Protein AF-A0A3C0RW84-F1 (afdb_monomer_lite)

Structure (mmCIF, N/CA/C/O backbone):
data_AF-A0A3C0RW84-F1
#
_entry.id   AF-A0A3C0RW84-F1
#
loop_
_atom_site.group_PDB
_atom_site.id
_atom_site.type_symbol
_atom_site.label_atom_id
_atom_site.label_alt_id
_atom_site.label_comp_id
_atom_site.label_asym_id
_atom_site.label_entity_id
_atom_site.label_seq_id
_atom_site.pdbx_PDB_ins_code
_atom_site.Cartn_x
_atom_site.Cartn_y
_atom_site.Cartn_z
_atom_site.occupancy
_atom_site.B_iso_or_equiv
_atom_site.auth_seq_id
_atom_site.auth_comp_id
_atom_site.auth_asym_id
_atom_site.auth_atom_id
_atom_site.pdbx_PDB_model_num
ATOM 1 N N . MET A 1 1 ? 15.902 -17.020 80.337 1.00 48.91 1 MET A N 1
ATOM 2 C CA . MET A 1 1 ? 16.196 -16.120 79.196 1.00 48.91 1 MET A CA 1
ATOM 3 C C . MET A 1 1 ? 15.893 -16.814 77.859 1.00 48.91 1 MET A C 1
ATOM 5 O O . MET A 1 1 ? 16.828 -17.107 77.135 1.00 48.91 1 MET A O 1
ATOM 9 N N . LYS A 1 2 ? 14.637 -17.177 77.529 1.00 49.44 2 LYS A N 1
ATOM 10 C CA . LYS A 1 2 ? 14.359 -17.941 76.279 1.00 49.44 2 LYS A CA 1
ATOM 11 C C . LYS A 1 2 ? 12.989 -17.710 75.600 1.00 49.44 2 LYS A C 1
ATOM 13 O O . LYS A 1 2 ? 12.640 -18.471 74.712 1.00 49.44 2 LYS A O 1
ATOM 18 N N . LEU A 1 3 ? 12.217 -16.676 75.960 1.00 53.44 3 LEU A N 1
ATOM 19 C CA . LEU A 1 3 ? 10.895 -16.415 75.338 1.00 53.44 3 LEU A CA 1
ATOM 20 C C . LEU A 1 3 ? 10.748 -15.015 74.718 1.00 53.44 3 LEU A C 1
ATOM 22 O O . LEU A 1 3 ? 9.913 -14.819 73.841 1.00 53.44 3 LEU A O 1
ATOM 26 N N . THR A 1 4 ? 11.578 -14.046 75.109 1.00 55.03 4 THR A N 1
ATOM 27 C CA . THR A 1 4 ? 11.587 -12.694 74.522 1.00 55.03 4 THR A CA 1
ATOM 28 C C . THR A 1 4 ? 12.176 -12.683 73.110 1.00 55.03 4 THR A C 1
ATOM 30 O O . THR A 1 4 ? 11.615 -12.046 72.227 1.00 55.03 4 THR A O 1
ATOM 33 N N . ASN A 1 5 ? 13.221 -13.476 72.854 1.00 54.72 5 ASN A N 1
ATOM 34 C CA . ASN A 1 5 ? 13.880 -13.549 71.541 1.00 54.72 5 ASN A CA 1
ATOM 35 C C . ASN A 1 5 ? 13.010 -14.212 70.455 1.00 54.72 5 ASN A C 1
ATOM 37 O O . ASN A 1 5 ? 13.187 -13.930 69.274 1.00 54.72 5 ASN A O 1
ATOM 41 N N . LEU A 1 6 ? 12.036 -15.046 70.843 1.00 57.34 6 LEU A N 1
ATOM 42 C CA . LEU A 1 6 ? 11.130 -15.722 69.908 1.00 57.34 6 LEU A CA 1
ATOM 43 C C . LEU A 1 6 ? 10.076 -14.762 69.325 1.00 57.34 6 LEU A C 1
ATOM 45 O O . LEU A 1 6 ? 9.675 -14.911 68.174 1.00 57.34 6 LEU A O 1
ATOM 49 N N . LYS A 1 7 ? 9.678 -13.733 70.090 1.00 60.06 7 LYS A N 1
ATOM 50 C CA . LYS A 1 7 ? 8.756 -12.683 69.623 1.00 60.06 7 LYS A CA 1
ATOM 51 C C . LYS A 1 7 ? 9.398 -11.802 68.548 1.00 60.06 7 LYS A C 1
ATOM 53 O O . LYS A 1 7 ? 8.752 -11.490 67.555 1.00 60.06 7 LYS A O 1
ATOM 58 N N . TYR A 1 8 ? 10.677 -11.461 68.711 1.00 63.69 8 TYR A N 1
ATOM 59 C CA . TYR A 1 8 ? 11.428 -10.700 67.707 1.00 63.69 8 TYR A CA 1
ATOM 60 C C . TYR A 1 8 ? 11.670 -11.510 66.424 1.00 63.69 8 TYR A C 1
ATOM 62 O O . TYR A 1 8 ? 11.603 -10.948 65.334 1.00 63.69 8 TYR A O 1
ATOM 70 N N . LEU A 1 9 ? 11.852 -12.833 66.536 1.00 63.34 9 LEU A N 1
ATOM 71 C CA . LEU A 1 9 ? 11.974 -13.732 65.383 1.00 63.34 9 LEU A CA 1
ATOM 72 C C . LEU A 1 9 ? 10.674 -13.796 64.556 1.00 63.34 9 LEU A C 1
ATOM 74 O O . LEU A 1 9 ? 10.715 -13.735 63.331 1.00 63.34 9 LEU A O 1
ATOM 78 N N . PHE A 1 10 ? 9.514 -13.851 65.221 1.00 63.47 10 PHE A N 1
ATOM 79 C CA . PHE A 1 10 ? 8.207 -13.853 64.549 1.00 63.47 10 PHE A CA 1
ATOM 80 C C . PHE A 1 10 ? 7.891 -12.516 63.861 1.00 63.47 10 PHE A C 1
ATOM 82 O O . PHE A 1 10 ? 7.385 -12.508 62.741 1.00 63.47 10 PHE A O 1
ATOM 89 N N . ILE A 1 11 ? 8.236 -11.388 64.490 1.00 66.00 11 ILE A N 1
ATOM 90 C CA . ILE A 1 11 ? 8.043 -10.047 63.909 1.00 66.00 11 ILE A CA 1
ATOM 91 C C . ILE A 1 11 ? 8.973 -9.835 62.703 1.00 66.00 11 ILE A C 1
ATOM 93 O O . ILE A 1 11 ? 8.536 -9.321 61.676 1.00 66.00 11 ILE A O 1
ATOM 97 N N . SER A 1 12 ? 10.225 -10.301 62.781 1.00 63.75 12 SER A N 1
ATOM 98 C CA . SER A 1 12 ? 11.175 -10.261 61.661 1.00 63.75 12 SER A CA 1
ATOM 99 C C . SER A 1 12 ? 10.740 -11.139 60.482 1.00 63.75 12 SER A C 1
ATOM 101 O O . SER A 1 12 ? 11.002 -10.780 59.338 1.00 63.75 12 SER A O 1
ATOM 103 N N . SER A 1 13 ? 10.078 -12.273 60.736 1.00 63.84 13 SER A N 1
ATO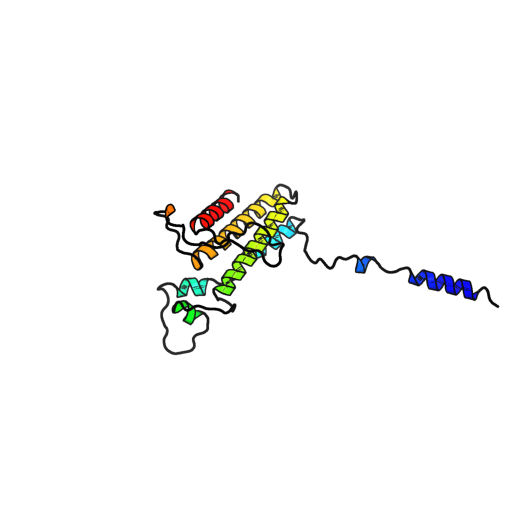M 104 C CA . SER A 1 13 ? 9.585 -13.162 59.675 1.00 63.84 13 SER A CA 1
ATOM 105 C C . SER A 1 13 ? 8.328 -12.625 58.984 1.00 63.84 13 SER A C 1
ATOM 107 O O . SER A 1 13 ? 8.118 -12.911 57.809 1.00 63.84 13 SER A O 1
ATOM 109 N N . ALA A 1 14 ? 7.500 -11.839 59.679 1.00 62.41 14 ALA A N 1
ATOM 110 C CA . ALA A 1 14 ? 6.302 -11.232 59.096 1.00 62.41 14 ALA A CA 1
ATOM 111 C C . ALA A 1 14 ? 6.635 -10.100 58.101 1.00 62.41 14 ALA A C 1
ATOM 113 O O . ALA A 1 14 ? 5.905 -9.896 57.135 1.00 62.41 14 ALA A O 1
ATOM 114 N N . LEU A 1 15 ? 7.770 -9.417 58.289 1.00 61.09 15 LEU A N 1
ATOM 115 C CA . LEU A 1 15 ? 8.277 -8.374 57.383 1.00 61.09 15 LEU A CA 1
ATOM 116 C C . LEU A 1 15 ? 8.852 -8.920 56.064 1.00 61.09 15 LEU A C 1
ATOM 118 O O . LEU A 1 15 ? 9.010 -8.161 55.114 1.00 61.09 15 LEU A O 1
ATOM 122 N N . LEU A 1 16 ? 9.130 -10.226 55.974 1.00 59.62 16 LEU A N 1
ATOM 123 C CA . LEU A 1 16 ? 9.600 -10.873 54.740 1.00 59.62 16 LEU A CA 1
ATOM 124 C C . LEU A 1 16 ? 8.454 -11.336 53.825 1.00 59.62 16 LEU A C 1
ATOM 126 O O . LEU A 1 16 ? 8.708 -11.748 52.697 1.00 59.62 16 LEU A O 1
ATOM 130 N N . LEU A 1 17 ? 7.200 -11.263 54.287 1.00 58.12 17 LEU A N 1
ATOM 131 C CA . LEU A 1 17 ? 6.018 -11.658 53.510 1.00 58.12 17 LEU A CA 1
ATOM 132 C C . LEU A 1 17 ? 5.315 -10.480 52.820 1.00 58.12 17 LEU A C 1
ATOM 134 O O . LEU A 1 17 ? 4.409 -10.701 52.019 1.00 58.12 17 LEU A O 1
ATOM 138 N N . SER A 1 18 ? 5.751 -9.236 53.046 1.00 62.75 18 SER A N 1
ATOM 139 C CA . SER A 1 18 ? 5.347 -8.087 52.226 1.00 62.75 18 SER A CA 1
ATOM 140 C C . SER A 1 18 ? 6.157 -8.056 50.924 1.00 62.75 18 SER A C 1
ATOM 142 O O . SER A 1 18 ? 6.934 -7.137 50.674 1.00 62.75 18 SER A O 1
ATOM 144 N N . SER A 1 19 ? 6.011 -9.102 50.110 1.00 56.16 19 SER A N 1
ATOM 145 C CA . SER A 1 19 ? 6.485 -9.116 48.728 1.00 56.16 19 SER A CA 1
ATOM 146 C C . SER A 1 19 ? 5.609 -8.168 47.908 1.00 56.16 19 SER A C 1
ATOM 148 O O . SER A 1 19 ? 4.385 -8.312 47.864 1.00 56.16 19 SER A O 1
ATOM 150 N N . CYS A 1 20 ? 6.227 -7.174 47.273 1.00 64.62 20 CYS A N 1
ATOM 151 C CA . CYS A 1 20 ? 5.588 -6.275 46.315 1.00 64.62 20 CYS A CA 1
ATOM 152 C C . CYS A 1 20 ? 5.171 -7.046 45.048 1.00 64.62 20 CYS A C 1
ATOM 154 O O . CYS A 1 20 ? 5.815 -6.932 44.009 1.00 64.62 20 CYS A O 1
ATOM 156 N N . ASN A 1 21 ? 4.076 -7.806 45.107 1.00 56.75 21 ASN A N 1
ATOM 157 C CA . ASN A 1 21 ? 3.587 -8.592 43.965 1.00 56.75 21 ASN A CA 1
ATOM 158 C C . ASN A 1 21 ? 3.160 -7.718 42.764 1.00 56.75 21 ASN A C 1
ATOM 160 O O . ASN A 1 21 ? 3.216 -8.167 41.626 1.00 56.75 21 ASN A O 1
ATOM 164 N N . LYS A 1 22 ? 2.846 -6.430 42.973 1.00 56.31 22 LYS A N 1
ATOM 165 C CA . LYS A 1 22 ? 2.395 -5.524 41.897 1.00 56.31 22 LYS A CA 1
ATOM 166 C C . LYS A 1 22 ? 3.436 -5.205 40.815 1.00 56.31 22 LYS A C 1
ATOM 168 O O . LYS A 1 22 ? 3.038 -4.746 39.753 1.00 56.31 22 LYS A O 1
ATOM 173 N N . TYR A 1 23 ? 4.732 -5.405 41.065 1.00 57.31 23 TYR A N 1
ATOM 174 C CA . TYR A 1 23 ? 5.778 -5.156 40.058 1.00 57.31 23 TYR A CA 1
ATOM 175 C C . TYR A 1 23 ? 5.967 -6.348 39.103 1.00 57.31 23 TYR A C 1
ATOM 177 O O . TYR A 1 23 ? 6.409 -6.170 37.974 1.00 57.31 23 TYR A O 1
ATOM 185 N N . LEU A 1 24 ? 5.617 -7.559 39.551 1.00 57.03 24 LEU A N 1
ATOM 186 C CA . LEU A 1 24 ? 5.767 -8.803 38.786 1.00 57.03 24 LEU A CA 1
ATOM 187 C C . LEU A 1 24 ? 4.462 -9.257 38.110 1.00 57.03 24 LEU A C 1
ATOM 189 O O . LEU A 1 24 ? 4.515 -10.078 37.202 1.00 57.03 24 LEU A O 1
ATOM 193 N N . ASP A 1 25 ? 3.316 -8.694 38.506 1.00 57.78 25 ASP A N 1
ATOM 194 C CA . ASP A 1 25 ? 2.020 -8.894 37.836 1.00 57.78 25 ASP A CA 1
ATOM 195 C C . ASP A 1 25 ? 1.862 -8.055 36.555 1.00 57.78 25 ASP A C 1
ATOM 197 O O . ASP A 1 25 ? 0.866 -8.181 35.839 1.00 57.78 25 ASP A O 1
ATOM 201 N N . GLN A 1 26 ? 2.825 -7.184 36.243 1.00 56.50 26 GLN A N 1
ATOM 202 C CA . GLN A 1 26 ? 2.827 -6.472 34.975 1.00 56.50 26 GLN A CA 1
ATOM 203 C C . GLN A 1 26 ? 3.230 -7.467 33.892 1.00 56.50 26 GLN A C 1
ATOM 205 O O . GLN A 1 26 ? 4.405 -7.806 33.754 1.00 56.50 26 GLN A O 1
ATOM 210 N N . GLN A 1 27 ? 2.236 -7.983 33.162 1.00 49.75 27 GLN A N 1
ATOM 211 C CA . GLN A 1 27 ? 2.496 -8.871 32.040 1.00 49.75 27 GLN A CA 1
ATOM 212 C C . GLN A 1 27 ? 3.561 -8.222 31.141 1.00 49.75 27 GLN A C 1
ATOM 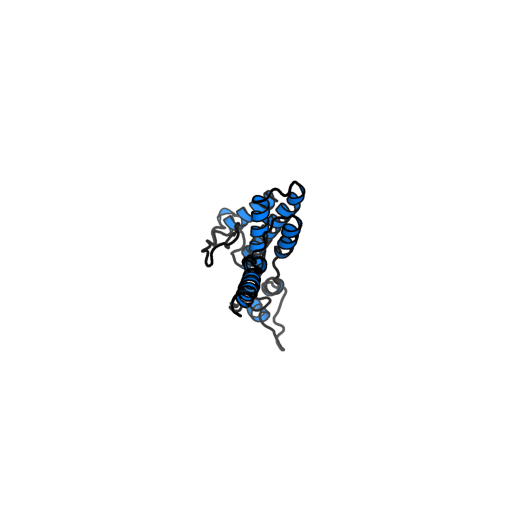214 O O . GLN A 1 27 ? 3.384 -7.070 30.737 1.00 49.75 27 GLN A O 1
ATOM 219 N N . PRO A 1 28 ? 4.642 -8.934 30.771 1.00 50.25 28 PRO A N 1
ATOM 220 C CA . PRO A 1 28 ? 5.584 -8.470 29.757 1.00 50.25 28 PRO A CA 1
ATOM 221 C C . PRO A 1 28 ? 4.957 -8.534 28.354 1.00 50.25 28 PRO A C 1
ATOM 223 O O . PRO A 1 28 ? 5.666 -8.587 27.353 1.00 50.25 28 PRO A O 1
ATOM 226 N N . ASP A 1 29 ? 3.625 -8.555 28.264 1.00 47.62 29 ASP A N 1
ATOM 227 C CA . ASP A 1 29 ? 2.909 -8.371 27.020 1.00 47.62 29 ASP A CA 1
ATOM 228 C C . ASP A 1 29 ? 2.858 -6.865 26.744 1.00 47.62 29 ASP A C 1
ATOM 230 O O . ASP A 1 29 ? 1.897 -6.166 27.050 1.00 47.62 29 ASP A O 1
ATOM 234 N N . MET A 1 30 ? 3.946 -6.335 26.182 1.00 50.34 30 MET A N 1
ATOM 235 C CA . MET A 1 30 ? 4.001 -4.970 25.644 1.00 50.34 30 MET A CA 1
ATOM 236 C C . MET A 1 30 ? 3.143 -4.810 24.372 1.00 50.34 30 MET A C 1
ATOM 238 O O . MET A 1 30 ? 3.410 -3.936 23.547 1.00 50.34 30 MET A O 1
ATOM 242 N N . ARG A 1 31 ? 2.112 -5.638 24.167 1.00 59.00 31 ARG A N 1
ATOM 243 C CA . ARG A 1 31 ? 1.094 -5.379 23.151 1.00 59.00 31 ARG A CA 1
ATOM 244 C C . ARG A 1 31 ? 0.237 -4.230 23.655 1.00 59.00 31 ARG A C 1
ATOM 246 O O . ARG A 1 31 ? -0.598 -4.383 24.541 1.00 59.00 31 ARG A O 1
ATOM 253 N N . ALA A 1 32 ? 0.481 -3.047 23.109 1.00 69.25 32 ALA A N 1
ATOM 254 C CA . ALA A 1 32 ? -0.327 -1.882 23.410 1.00 69.25 32 ALA A CA 1
ATOM 255 C C . ALA A 1 32 ? -1.791 -2.158 23.023 1.00 69.25 32 ALA A C 1
ATOM 257 O O . ALA A 1 32 ? -2.114 -2.278 21.845 1.00 69.25 32 ALA A O 1
ATOM 258 N N . GLU A 1 33 ? -2.689 -2.241 24.007 1.00 82.50 33 GLU A N 1
ATOM 259 C CA . GLU A 1 33 ? -4.127 -2.287 23.738 1.00 82.50 33 GLU A CA 1
ATOM 260 C C . GLU A 1 33 ? -4.577 -0.973 23.094 1.00 82.50 33 GLU A C 1
ATOM 262 O O . GLU A 1 33 ? -4.444 0.099 23.699 1.00 82.50 33 GLU A O 1
ATOM 267 N N . ILE A 1 34 ? -5.149 -1.043 21.893 1.00 89.69 34 ILE A N 1
ATOM 268 C CA . ILE A 1 34 ? -5.667 0.109 21.146 1.00 89.69 34 ILE A CA 1
ATOM 269 C C . ILE A 1 34 ? -7.132 0.329 21.556 1.00 89.69 34 ILE A C 1
ATOM 271 O O . ILE A 1 34 ? -8.065 -0.004 20.838 1.00 89.69 34 ILE A O 1
ATOM 275 N N . ASN A 1 35 ? -7.337 0.838 22.770 1.00 90.69 35 ASN A N 1
ATOM 276 C CA . ASN A 1 35 ? -8.655 0.948 23.413 1.00 90.69 35 ASN A CA 1
ATOM 277 C C . ASN A 1 35 ? -9.113 2.399 23.651 1.00 90.69 35 ASN A C 1
ATOM 279 O O . ASN A 1 35 ? -10.036 2.648 24.423 1.00 90.69 35 ASN A O 1
ATOM 283 N N . THR A 1 36 ? -8.485 3.376 22.990 1.00 92.25 36 THR A N 1
ATOM 284 C CA . THR A 1 36 ? -8.921 4.782 23.000 1.00 92.25 36 THR A CA 1
ATOM 285 C C . THR A 1 36 ? -8.781 5.405 21.612 1.00 92.25 36 THR A C 1
ATOM 287 O O . THR A 1 36 ? -7.925 4.994 20.827 1.00 92.25 36 THR A O 1
ATOM 290 N N . VAL A 1 37 ? -9.568 6.451 21.332 1.00 93.00 37 VAL A N 1
ATOM 291 C CA . VAL A 1 37 ? -9.490 7.217 20.072 1.00 93.00 37 VAL A CA 1
ATOM 292 C C . VAL A 1 37 ? -8.080 7.775 19.837 1.00 93.00 37 VAL A C 1
ATOM 294 O O . VAL A 1 37 ? -7.561 7.685 18.729 1.00 93.00 37 VAL A O 1
ATOM 297 N N . ASP A 1 38 ? -7.415 8.293 20.878 1.00 93.75 38 ASP A N 1
ATOM 298 C CA . ASP A 1 38 ? -6.049 8.828 20.757 1.00 93.75 38 ASP A CA 1
ATOM 299 C C . ASP A 1 38 ? -5.037 7.749 20.342 1.00 93.75 38 ASP A C 1
ATOM 301 O O . ASP A 1 38 ? -4.160 7.997 19.518 1.00 93.75 38 ASP A O 1
ATOM 305 N N . LYS A 1 39 ? -5.181 6.523 20.861 1.00 94.00 39 LYS A N 1
ATOM 306 C CA . LYS A 1 39 ? -4.319 5.401 20.469 1.00 94.00 39 LYS A CA 1
ATOM 307 C C . LYS A 1 39 ? -4.557 4.982 19.019 1.00 94.00 39 LYS A C 1
ATOM 309 O O . LYS A 1 39 ? -3.582 4.733 18.316 1.00 94.00 39 LYS A O 1
ATOM 314 N N . VAL A 1 40 ? -5.814 4.957 18.565 1.00 94.94 40 VAL A N 1
ATOM 315 C CA . VAL A 1 40 ? -6.150 4.711 17.151 1.00 94.94 40 VAL A CA 1
ATOM 316 C C . VAL A 1 40 ? -5.503 5.774 16.265 1.00 94.94 40 VAL A C 1
ATOM 318 O O . VAL A 1 40 ? -4.786 5.433 15.330 1.00 94.94 40 VAL A O 1
ATOM 321 N N . LYS A 1 41 ? -5.668 7.057 16.605 1.00 93.81 41 LYS A N 1
ATOM 322 C CA . LYS A 1 41 ? -5.068 8.174 15.866 1.00 93.81 41 LYS A CA 1
ATOM 323 C C . LYS A 1 41 ? -3.551 8.033 15.748 1.00 93.81 41 LYS A C 1
ATOM 325 O O . LYS A 1 41 ? -3.008 8.197 14.663 1.00 93.81 41 LYS A O 1
ATOM 330 N N . ARG A 1 42 ? -2.859 7.719 16.849 1.00 92.69 42 ARG A N 1
ATOM 331 C CA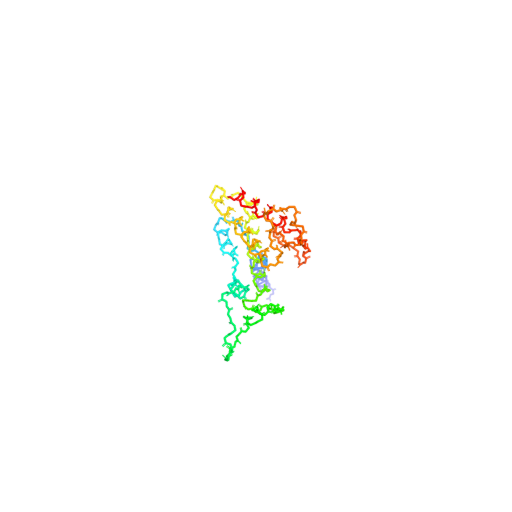 . ARG A 1 42 ? -1.403 7.504 16.837 1.00 92.69 42 ARG A CA 1
ATOM 332 C C . ARG A 1 42 ? -1.005 6.346 15.934 1.00 92.69 42 ARG A C 1
ATOM 334 O O . ARG A 1 42 ? -0.054 6.491 15.179 1.00 92.69 42 ARG A O 1
ATOM 341 N N . LEU A 1 43 ? -1.729 5.231 15.983 1.00 94.19 43 LEU A N 1
ATOM 342 C CA . LEU A 1 43 ? -1.433 4.080 15.136 1.00 94.19 43 LEU A CA 1
ATOM 343 C C . LEU A 1 43 ? -1.647 4.383 13.648 1.00 94.19 43 LEU A C 1
ATOM 345 O O . LEU A 1 43 ? -0.842 3.978 12.820 1.00 94.19 43 LEU A O 1
ATOM 349 N N . ILE A 1 44 ? -2.687 5.140 13.297 1.00 94.00 44 ILE A N 1
ATOM 350 C CA . ILE A 1 44 ? -2.946 5.507 11.898 1.00 94.00 44 ILE A CA 1
ATOM 351 C C . ILE A 1 44 ? -1.803 6.348 11.311 1.00 94.00 44 ILE A C 1
ATOM 353 O O . ILE A 1 44 ? -1.515 6.236 10.125 1.00 94.00 44 ILE A O 1
ATOM 357 N N . THR A 1 45 ? -1.061 7.113 12.123 1.00 92.56 45 THR A N 1
ATOM 358 C CA . THR A 1 45 ? 0.122 7.841 11.621 1.00 92.56 45 THR A CA 1
ATOM 359 C C . THR A 1 45 ? 1.211 6.925 11.054 1.00 92.56 45 THR A C 1
ATOM 361 O O . THR A 1 45 ? 1.969 7.365 10.194 1.00 92.56 45 THR A O 1
ATOM 364 N N . SER A 1 46 ? 1.266 5.652 11.468 1.00 94.19 46 SER A N 1
ATOM 365 C CA . SER A 1 46 ? 2.160 4.645 10.883 1.00 94.19 46 SER A CA 1
ATOM 366 C C . SER A 1 46 ? 1.507 3.817 9.770 1.00 94.19 46 SER A C 1
ATOM 368 O O . SER A 1 46 ? 2.131 2.891 9.268 1.00 94.19 46 SER A O 1
ATOM 370 N N . ALA A 1 47 ? 0.269 4.124 9.367 1.00 95.62 47 ALA A N 1
ATOM 371 C CA . ALA A 1 47 ? -0.419 3.464 8.254 1.00 95.62 47 ALA A CA 1
ATOM 372 C C . ALA A 1 47 ? -0.018 4.023 6.874 1.00 95.62 47 ALA A C 1
ATOM 374 O O . ALA A 1 47 ? -0.556 3.605 5.851 1.00 95.62 47 ALA A O 1
ATOM 375 N N . TYR A 1 48 ? 0.945 4.945 6.825 1.00 92.69 48 TYR A N 1
ATOM 376 C CA . TYR A 1 48 ? 1.524 5.462 5.588 1.00 92.69 48 TYR A CA 1
ATOM 377 C C . TYR A 1 48 ? 2.874 4.777 5.324 1.00 92.69 48 TYR A C 1
ATOM 379 O O . TYR A 1 48 ? 3.717 4.772 6.224 1.00 92.69 48 TYR A O 1
ATOM 387 N N . PRO A 1 49 ? 3.120 4.219 4.121 1.00 90.38 49 PRO A N 1
ATOM 388 C CA . PRO A 1 49 ? 4.382 3.545 3.820 1.00 90.38 49 PRO A CA 1
ATOM 389 C C . PRO A 1 49 ? 5.588 4.472 4.010 1.00 90.38 49 PRO A C 1
ATOM 391 O O . PRO A 1 49 ? 5.746 5.455 3.283 1.00 90.38 49 PRO A O 1
ATOM 394 N N . PHE A 1 50 ? 6.465 4.145 4.962 1.00 89.38 50 PHE A N 1
ATOM 395 C CA . PHE A 1 50 ? 7.700 4.890 5.208 1.00 89.38 50 PHE A CA 1
ATOM 396 C C . PHE A 1 50 ? 8.831 4.374 4.310 1.00 89.38 50 PHE A C 1
ATOM 398 O O . PHE A 1 50 ? 9.777 3.740 4.759 1.00 89.38 50 PHE A O 1
ATOM 405 N N . GLY A 1 51 ? 8.717 4.617 3.006 1.00 87.00 51 GLY A N 1
ATOM 406 C CA . GLY A 1 51 ? 9.712 4.184 2.029 1.00 87.00 51 GLY A CA 1
ATOM 407 C C . GLY A 1 51 ? 9.672 5.026 0.762 1.00 87.00 51 GLY A C 1
ATOM 408 O O . GLY A 1 51 ? 8.607 5.456 0.315 1.00 87.00 51 GLY A O 1
ATOM 409 N N . ASN A 1 52 ? 10.840 5.264 0.175 1.00 88.12 52 ASN A N 1
ATOM 410 C CA . ASN A 1 52 ? 10.956 6.033 -1.052 1.00 88.12 52 ASN A CA 1
ATOM 411 C C . ASN A 1 52 ? 10.746 5.127 -2.273 1.00 88.12 52 ASN A C 1
ATOM 413 O O . ASN A 1 52 ? 11.512 4.194 -2.505 1.00 88.12 52 ASN A O 1
ATOM 417 N N . TYR A 1 53 ? 9.732 5.435 -3.076 1.00 92.44 53 TYR A N 1
ATOM 418 C CA . TYR A 1 53 ? 9.492 4.771 -4.359 1.00 92.44 53 TYR A CA 1
ATOM 419 C C . TYR A 1 53 ? 10.043 5.554 -5.557 1.00 92.44 53 TYR A C 1
ATOM 421 O O . TYR A 1 53 ? 10.065 5.020 -6.665 1.00 92.44 53 TYR A O 1
ATOM 429 N N . LEU A 1 54 ? 10.481 6.806 -5.366 1.00 91.94 54 LEU A N 1
ATOM 430 C CA . LEU A 1 54 ? 10.892 7.695 -6.458 1.00 91.94 54 LEU A CA 1
ATOM 431 C C . LEU A 1 54 ? 12.085 7.132 -7.224 1.00 91.94 54 LEU A C 1
ATOM 433 O O . LEU A 1 54 ? 12.117 7.232 -8.442 1.00 91.94 54 LEU A O 1
ATOM 437 N N . ALA A 1 55 ? 13.029 6.487 -6.532 1.00 89.31 55 ALA A N 1
ATOM 438 C CA . ALA A 1 55 ? 14.163 5.845 -7.187 1.00 89.31 55 ALA A CA 1
ATOM 439 C C . ALA A 1 55 ? 13.695 4.827 -8.239 1.00 89.31 55 ALA A C 1
ATOM 441 O O . ALA A 1 55 ? 14.196 4.851 -9.357 1.00 89.31 55 ALA A O 1
ATOM 442 N N . MET A 1 56 ? 12.702 3.989 -7.918 1.00 92.00 56 MET A N 1
ATOM 443 C CA . MET A 1 56 ? 12.114 3.040 -8.871 1.00 92.00 56 MET A CA 1
ATOM 444 C C . MET A 1 56 ? 11.318 3.765 -9.960 1.00 92.00 56 MET A C 1
ATOM 446 O O . MET A 1 56 ? 11.541 3.528 -11.141 1.00 92.00 56 MET A O 1
ATOM 450 N N . ALA A 1 57 ? 10.410 4.664 -9.570 1.00 93.88 57 ALA A N 1
ATOM 451 C CA . ALA A 1 57 ? 9.506 5.335 -10.503 1.00 93.88 57 ALA A CA 1
ATOM 452 C C . ALA A 1 57 ? 10.251 6.160 -11.565 1.00 93.88 57 ALA A C 1
ATOM 454 O O . ALA A 1 57 ? 9.929 6.066 -12.746 1.00 93.88 57 ALA A O 1
ATOM 455 N N . GLU A 1 58 ? 11.267 6.922 -11.159 1.00 92.88 58 GLU A N 1
ATOM 456 C CA . GLU A 1 58 ? 12.060 7.737 -12.079 1.00 92.88 58 GLU A CA 1
ATOM 457 C C . GLU A 1 58 ? 12.972 6.870 -12.947 1.00 92.88 58 GLU A C 1
ATOM 459 O O . GLU A 1 58 ? 13.041 7.071 -14.156 1.00 92.88 58 GLU A O 1
ATOM 464 N N . THR A 1 59 ? 13.650 5.870 -12.371 1.00 92.88 59 THR A N 1
ATOM 465 C CA . THR A 1 59 ? 14.643 5.089 -13.132 1.00 92.88 59 THR A CA 1
ATOM 466 C C . THR A 1 59 ? 14.046 4.071 -14.095 1.00 92.88 59 THR A C 1
ATOM 468 O O . THR A 1 59 ? 14.720 3.684 -15.047 1.00 92.88 59 THR A O 1
ATOM 471 N N . TYR A 1 60 ? 12.793 3.666 -13.885 1.00 92.12 60 TYR A N 1
ATOM 472 C CA . TYR A 1 60 ? 12.033 2.848 -14.833 1.00 92.12 60 TYR A CA 1
ATOM 473 C C . TYR A 1 60 ? 11.362 3.662 -15.946 1.00 92.12 60 TYR A C 1
ATOM 475 O O . TYR A 1 60 ? 10.764 3.076 -16.851 1.00 92.12 60 TYR A O 1
ATOM 483 N N . SER A 1 61 ? 11.453 4.992 -15.891 1.00 92.81 61 SER A N 1
ATOM 484 C CA . SER A 1 61 ? 10.962 5.889 -16.936 1.00 92.81 61 SER A CA 1
ATOM 485 C C . SER A 1 61 ? 12.049 6.231 -17.963 1.00 92.81 61 SER A C 1
ATOM 487 O O . SER A 1 61 ? 13.207 5.836 -17.832 1.00 92.81 61 SER A O 1
ATOM 489 N N . ASP A 1 62 ? 11.676 7.001 -18.982 1.00 93.00 62 ASP A N 1
ATOM 490 C CA . ASP A 1 62 ? 12.578 7.611 -19.959 1.00 93.00 62 ASP A CA 1
ATOM 491 C C . ASP A 1 62 ? 13.096 9.003 -19.534 1.00 93.00 62 ASP A C 1
ATOM 493 O O . ASP A 1 62 ? 13.757 9.677 -20.322 1.00 93.00 62 ASP A O 1
ATOM 497 N N . ASN A 1 63 ? 12.852 9.428 -18.286 1.00 92.31 63 ASN A N 1
ATOM 498 C CA . ASN A 1 63 ? 13.347 10.705 -17.747 1.00 92.31 63 ASN A CA 1
ATOM 499 C C . ASN A 1 63 ? 14.821 10.672 -17.312 1.00 92.31 63 ASN A C 1
ATOM 501 O O . ASN A 1 63 ? 15.383 11.717 -16.977 1.00 92.31 63 ASN A O 1
ATOM 505 N N . VAL A 1 64 ? 15.443 9.493 -17.252 1.00 91.19 64 VAL A N 1
ATOM 506 C CA . VAL A 1 64 ? 16.821 9.324 -16.777 1.00 91.19 64 VAL A CA 1
ATOM 507 C C . VAL A 1 64 ? 17.715 8.743 -17.869 1.00 91.19 64 VAL A C 1
ATOM 509 O O . VAL A 1 64 ? 17.284 7.933 -18.685 1.00 91.19 64 VAL A O 1
ATOM 512 N N . GLU A 1 65 ? 18.990 9.121 -17.850 1.00 89.56 65 GLU A N 1
ATOM 513 C CA . GLU A 1 65 ? 20.013 8.578 -18.743 1.00 89.56 65 GLU A CA 1
ATOM 514 C C . GLU A 1 65 ? 21.275 8.179 -17.971 1.00 89.56 65 GLU A C 1
ATOM 516 O O . GLU A 1 65 ? 21.500 8.589 -16.826 1.00 89.56 65 GLU A O 1
ATOM 521 N N . ASP A 1 66 ? 22.125 7.375 -18.609 1.00 85.12 66 ASP A N 1
ATOM 522 C CA . ASP A 1 66 ? 23.436 7.051 -18.057 1.00 85.12 66 ASP A CA 1
ATOM 523 C C . ASP A 1 66 ? 24.357 8.276 -18.139 1.00 85.12 66 ASP A C 1
ATOM 525 O O . ASP A 1 66 ? 24.773 8.695 -19.219 1.00 85.12 66 ASP A O 1
ATOM 529 N N . LYS A 1 67 ? 24.728 8.825 -16.977 1.00 84.56 67 LYS A N 1
ATOM 530 C CA . LYS A 1 67 ? 25.655 9.965 -16.883 1.00 84.56 67 LYS A CA 1
ATOM 531 C C . LYS A 1 67 ? 27.084 9.646 -17.353 1.00 84.56 67 LYS A C 1
ATOM 533 O O . LYS A 1 67 ? 27.920 10.548 -17.416 1.00 84.56 67 LYS A O 1
ATOM 538 N N . GLY A 1 68 ? 27.417 8.376 -17.595 1.00 85.75 68 GLY A N 1
ATOM 539 C CA . GLY A 1 68 ? 28.753 7.927 -17.969 1.00 85.75 68 GLY A CA 1
ATOM 540 C C . GLY A 1 68 ? 29.731 7.963 -16.791 1.00 85.75 68 GLY A C 1
ATOM 541 O O . GLY A 1 68 ? 29.591 7.229 -15.813 1.00 85.75 68 GLY A O 1
ATOM 542 N N . VAL A 1 69 ? 30.776 8.789 -16.880 1.00 84.44 69 VAL A N 1
ATOM 543 C CA . VAL A 1 69 ? 31.882 8.774 -15.907 1.00 84.44 69 VAL A CA 1
ATOM 544 C C . VAL A 1 69 ? 31.489 9.307 -14.516 1.00 84.44 69 VAL A C 1
ATOM 546 O O . VAL A 1 69 ? 30.642 10.185 -14.342 1.00 84.44 69 VAL A O 1
ATOM 549 N N . GLY A 1 70 ? 32.147 8.778 -13.482 1.00 84.69 70 GLY A N 1
ATOM 550 C CA . GLY A 1 70 ? 32.006 9.192 -12.081 1.00 84.69 70 GLY A CA 1
ATOM 551 C C . GLY A 1 70 ? 31.242 8.190 -11.211 1.00 84.69 70 GLY A C 1
ATOM 552 O O . GLY A 1 70 ? 30.723 7.192 -11.695 1.00 84.69 70 GLY A O 1
ATOM 553 N N . GLY A 1 71 ? 31.151 8.469 -9.910 1.00 83.31 71 GLY A N 1
ATOM 554 C CA . GLY A 1 71 ? 30.500 7.570 -8.952 1.00 83.31 71 GLY A CA 1
ATOM 555 C C . GLY A 1 71 ? 28.997 7.425 -9.197 1.00 83.31 71 GLY A C 1
ATOM 556 O O . GLY A 1 71 ? 28.322 8.409 -9.503 1.00 83.31 71 GLY A O 1
ATOM 557 N N . LEU A 1 72 ? 28.497 6.202 -9.054 1.00 83.94 72 LEU A N 1
ATOM 558 C CA . LEU A 1 72 ? 27.080 5.870 -9.000 1.00 83.94 72 LEU A CA 1
ATOM 559 C C . LEU A 1 72 ? 26.825 5.068 -7.720 1.00 83.94 72 LEU A C 1
ATOM 561 O O . LEU A 1 72 ? 27.624 4.198 -7.372 1.00 83.94 72 LEU A O 1
ATOM 565 N N . TYR A 1 73 ? 25.718 5.348 -7.038 1.00 87.25 73 TYR A N 1
ATOM 566 C CA . TYR A 1 73 ? 25.363 4.701 -5.776 1.00 87.25 73 TYR A CA 1
ATOM 567 C C . TYR A 1 73 ? 24.198 3.738 -5.984 1.00 87.25 73 TYR A C 1
ATOM 569 O O . TYR A 1 73 ? 23.201 4.088 -6.612 1.00 87.25 73 TYR A O 1
ATOM 577 N N . GLN A 1 74 ? 24.334 2.517 -5.469 1.00 87.75 74 GLN A N 1
ATOM 578 C CA . GLN A 1 74 ? 23.232 1.556 -5.425 1.00 87.75 74 GLN A CA 1
ATOM 579 C C . GLN A 1 74 ? 22.064 2.124 -4.593 1.00 87.75 74 GLN A C 1
ATOM 581 O O . GLN A 1 74 ? 22.327 2.874 -3.653 1.00 87.75 74 GLN A O 1
ATOM 586 N N . PRO A 1 75 ? 20.800 1.788 -4.918 1.00 90.44 75 PRO A N 1
ATOM 587 C CA . PRO A 1 75 ? 20.373 0.827 -5.944 1.00 90.44 75 PRO A CA 1
ATOM 588 C C . PRO A 1 75 ? 20.188 1.403 -7.363 1.00 90.44 75 PRO A C 1
ATOM 590 O O . PRO A 1 75 ? 19.909 0.648 -8.294 1.00 90.44 75 PRO A O 1
ATOM 593 N N . VAL A 1 76 ? 20.363 2.715 -7.561 1.00 90.62 76 VAL A N 1
ATOM 594 C CA . VAL A 1 76 ? 19.954 3.442 -8.783 1.00 90.62 76 VAL A CA 1
ATOM 595 C C . VAL A 1 76 ? 20.463 2.821 -10.101 1.00 90.62 76 VAL A C 1
ATOM 597 O O . VAL A 1 76 ? 19.648 2.616 -10.999 1.00 90.62 76 VAL A O 1
ATOM 600 N N . PRO A 1 77 ? 21.749 2.436 -10.259 1.00 90.69 77 PRO A N 1
ATOM 601 C CA . PRO A 1 77 ? 22.232 1.825 -11.504 1.00 90.69 77 PRO A CA 1
ATOM 602 C C . PRO A 1 77 ? 21.614 0.466 -11.805 1.00 90.69 77 PRO A C 1
ATOM 604 O O . PRO A 1 77 ? 21.515 0.079 -12.966 1.00 90.69 77 PRO A O 1
ATOM 607 N N . SER A 1 78 ? 21.265 -0.287 -10.764 1.00 92.12 78 SER A N 1
ATOM 608 C CA . SER A 1 78 ? 20.643 -1.600 -10.912 1.00 92.12 78 SER A CA 1
ATOM 609 C C . SER A 1 78 ? 19.177 -1.441 -11.300 1.00 92.12 78 SER A C 1
ATOM 611 O O . SER A 1 78 ? 18.733 -2.114 -12.224 1.00 92.12 78 SER A O 1
ATOM 613 N N . LEU A 1 79 ? 18.472 -0.479 -10.691 1.00 92.38 79 LEU A N 1
ATOM 614 C CA . LEU A 1 79 ? 17.105 -0.121 -11.074 1.00 92.38 79 LEU A CA 1
ATOM 615 C C . LEU A 1 79 ? 17.030 0.343 -12.535 1.00 92.38 79 LEU A C 1
ATOM 617 O O . LEU A 1 79 ? 16.292 -0.245 -13.314 1.00 92.38 79 LEU A O 1
ATOM 621 N N . TYR A 1 80 ? 17.873 1.296 -12.946 1.00 92.19 80 TYR A N 1
ATOM 622 C CA . TYR A 1 80 ? 17.916 1.781 -14.334 1.00 92.19 80 TYR A CA 1
ATOM 623 C C . TYR A 1 80 ? 18.150 0.655 -15.357 1.00 92.19 80 TYR A C 1
ATOM 625 O O . TYR A 1 80 ? 17.591 0.654 -16.451 1.00 92.19 80 TYR A O 1
ATOM 633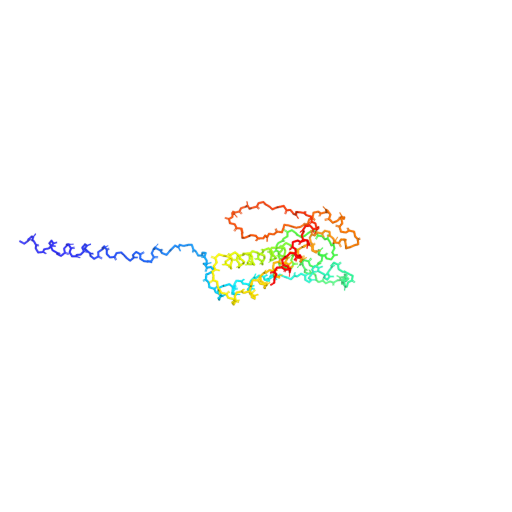 N N . ARG A 1 81 ? 18.963 -0.346 -14.996 1.00 91.81 81 ARG A N 1
ATOM 634 C CA . ARG A 1 81 ? 19.254 -1.511 -15.846 1.00 91.81 81 ARG A CA 1
ATOM 635 C C . ARG A 1 81 ? 18.265 -2.664 -15.685 1.00 91.81 81 ARG A C 1
ATOM 637 O O . ARG A 1 81 ? 18.524 -3.731 -16.238 1.00 91.81 81 ARG A O 1
ATOM 644 N N . TRP A 1 82 ? 17.179 -2.477 -14.935 1.00 92.00 82 TRP A N 1
ATOM 645 C CA . TRP A 1 82 ? 16.184 -3.515 -14.650 1.00 92.00 82 TRP A CA 1
ATOM 646 C C . TRP A 1 82 ? 16.807 -4.799 -14.078 1.00 92.00 82 TRP A C 1
ATOM 648 O O . TRP A 1 82 ? 16.418 -5.912 -14.424 1.00 92.00 82 TRP A O 1
ATOM 658 N N . GLN A 1 83 ? 17.823 -4.641 -13.228 1.00 93.12 83 GLN A N 1
ATOM 659 C CA . GLN A 1 83 ? 18.508 -5.742 -12.557 1.00 93.12 83 GLN A CA 1
ATOM 660 C C . GLN A 1 83 ? 17.813 -6.075 -11.239 1.00 93.12 83 GLN A C 1
ATOM 662 O O . GLN A 1 83 ? 17.419 -5.176 -10.494 1.00 93.12 83 GLN A O 1
ATOM 667 N N . ASP A 1 84 ? 17.733 -7.368 -10.927 1.00 90.06 84 ASP A N 1
ATOM 668 C CA . ASP A 1 84 ? 17.193 -7.835 -9.654 1.00 90.06 84 ASP A CA 1
ATOM 669 C C . ASP A 1 84 ? 18.055 -7.343 -8.482 1.00 90.06 84 ASP A C 1
ATOM 671 O O . ASP A 1 84 ? 19.278 -7.520 -8.454 1.00 90.06 84 ASP A O 1
ATOM 675 N N . ILE A 1 85 ? 17.400 -6.740 -7.490 1.00 89.88 85 ILE A N 1
ATOM 676 C CA . ILE A 1 85 ? 18.023 -6.243 -6.263 1.00 89.88 85 ILE A CA 1
ATOM 677 C C . ILE A 1 85 ? 17.523 -7.100 -5.103 1.00 89.88 85 ILE A C 1
ATOM 679 O O . ILE A 1 85 ? 16.358 -7.035 -4.720 1.00 89.88 85 ILE A O 1
ATOM 683 N N . ASN A 1 86 ? 18.428 -7.890 -4.528 1.00 83.00 86 ASN A N 1
ATOM 684 C CA . ASN A 1 86 ? 18.104 -8.880 -3.494 1.00 83.00 86 ASN A CA 1
ATOM 685 C C . ASN A 1 86 ? 18.513 -8.451 -2.074 1.00 83.00 86 ASN A C 1
ATOM 687 O O . ASN A 1 86 ? 18.506 -9.269 -1.158 1.00 83.00 86 ASN A O 1
ATOM 691 N N . ASN A 1 87 ? 18.896 -7.188 -1.879 1.00 86.38 87 ASN A N 1
ATOM 692 C CA . ASN A 1 87 ? 19.123 -6.617 -0.550 1.00 86.38 87 ASN A CA 1
ATOM 693 C C . ASN A 1 87 ? 17.847 -5.932 -0.035 1.00 86.38 87 ASN A C 1
ATOM 695 O O . ASN A 1 87 ? 16.865 -5.790 -0.763 1.00 86.38 87 ASN A O 1
ATOM 699 N N . SER A 1 88 ? 17.866 -5.521 1.228 1.00 84.06 88 SER A N 1
ATOM 700 C CA . SER A 1 88 ? 16.813 -4.727 1.869 1.00 84.06 88 SER A CA 1
ATOM 701 C C . SER A 1 88 ? 17.319 -3.330 2.229 1.00 84.06 88 SER A C 1
ATOM 703 O O . SER A 1 88 ? 16.876 -2.745 3.217 1.00 84.06 88 SER A O 1
ATOM 705 N N . ASP A 1 89 ? 18.288 -2.824 1.464 1.00 88.06 89 ASP A N 1
ATOM 706 C CA . ASP A 1 89 ? 18.862 -1.500 1.687 1.00 88.06 89 ASP A CA 1
ATOM 707 C C . ASP A 1 89 ? 17.814 -0.419 1.390 1.00 88.06 89 ASP A C 1
ATOM 709 O O . ASP A 1 89 ? 16.813 -0.662 0.704 1.00 88.06 89 ASP A O 1
ATOM 713 N N . THR A 1 90 ? 18.037 0.787 1.905 1.00 85.50 90 THR A N 1
ATOM 714 C CA . THR A 1 90 ? 17.176 1.945 1.643 1.00 85.50 90 THR A CA 1
ATOM 715 C C . THR A 1 90 ? 16.974 2.149 0.138 1.00 85.50 90 THR A C 1
ATOM 717 O O . THR A 1 90 ? 17.889 1.936 -0.658 1.00 85.50 90 THR A O 1
ATOM 720 N N . ASP A 1 91 ? 15.761 2.544 -0.249 1.00 87.31 91 ASP A N 1
ATOM 721 C CA . ASP A 1 91 ? 15.336 2.782 -1.637 1.00 87.31 91 ASP A CA 1
ATOM 722 C C . ASP A 1 91 ? 15.365 1.534 -2.550 1.00 87.31 91 ASP A C 1
ATOM 724 O O . ASP A 1 91 ? 15.220 1.646 -3.769 1.00 87.31 91 ASP A O 1
ATOM 728 N N . SER A 1 92 ? 15.529 0.329 -1.986 1.00 92.00 92 SER A N 1
ATOM 729 C CA . SER A 1 92 ? 15.404 -0.932 -2.730 1.00 92.00 92 SER A CA 1
ATOM 730 C C . SER A 1 92 ? 13.938 -1.369 -2.895 1.00 92.00 92 SER A C 1
ATOM 732 O O . SER A 1 92 ? 13.101 -1.069 -2.034 1.00 92.00 92 SER A O 1
ATOM 734 N N . PRO A 1 93 ? 13.617 -2.167 -3.935 1.00 93.75 93 PRO A N 1
ATOM 735 C CA . PRO A 1 93 ? 12.284 -2.745 -4.097 1.00 93.75 93 PRO A CA 1
ATOM 736 C C . PRO A 1 93 ? 11.829 -3.563 -2.880 1.00 93.75 93 PRO A C 1
ATOM 738 O O . PRO A 1 93 ? 10.690 -3.423 -2.439 1.00 93.75 93 PRO A O 1
ATOM 741 N N . ASN A 1 94 ? 12.720 -4.360 -2.276 1.00 93.44 94 ASN A N 1
ATOM 742 C CA . ASN A 1 94 ? 12.382 -5.160 -1.092 1.00 93.44 94 ASN A CA 1
ATOM 743 C C . ASN A 1 94 ? 12.096 -4.288 0.135 1.00 93.44 94 ASN A C 1
ATOM 745 O O . ASN A 1 94 ? 11.162 -4.570 0.883 1.00 93.44 94 ASN A O 1
ATOM 749 N N . SER A 1 95 ? 12.876 -3.221 0.343 1.00 94.19 95 SER A N 1
ATOM 750 C CA . SER A 1 95 ? 12.612 -2.269 1.427 1.00 94.19 95 SER A CA 1
ATOM 751 C C . SER A 1 95 ? 11.247 -1.608 1.239 1.00 94.19 95 SER A C 1
ATOM 753 O O . SER A 1 95 ? 10.440 -1.592 2.166 1.00 94.19 95 SER A O 1
ATOM 755 N N . TYR A 1 96 ? 10.937 -1.128 0.030 1.00 95.81 96 TYR A N 1
ATOM 756 C CA . TYR A 1 96 ? 9.644 -0.504 -0.245 1.00 95.81 96 TYR A CA 1
ATOM 757 C C . TYR A 1 96 ? 8.468 -1.473 -0.063 1.00 95.81 96 TYR A C 1
ATOM 759 O O . TYR A 1 96 ? 7.481 -1.117 0.579 1.00 95.81 96 TYR A O 1
ATOM 767 N N . TRP A 1 97 ? 8.602 -2.713 -0.548 1.00 96.25 97 TRP A N 1
ATOM 768 C CA . TRP A 1 97 ? 7.624 -3.779 -0.322 1.00 96.25 97 TRP A CA 1
ATO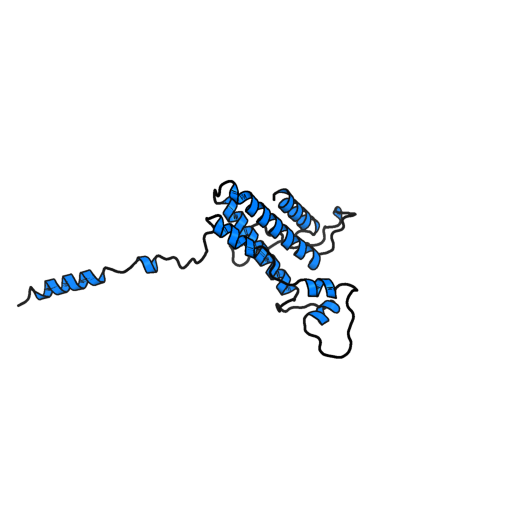M 769 C C . TRP A 1 97 ? 7.316 -3.953 1.170 1.00 96.25 97 TRP A C 1
ATOM 771 O O . TRP A 1 97 ? 6.155 -3.885 1.572 1.00 96.25 97 TRP A O 1
ATOM 781 N N . ASN A 1 98 ? 8.351 -4.110 2.001 1.00 95.06 98 ASN A N 1
ATOM 782 C CA . ASN A 1 98 ? 8.193 -4.296 3.444 1.00 95.06 98 ASN A CA 1
ATOM 783 C C . ASN A 1 98 ? 7.526 -3.085 4.108 1.00 95.06 98 ASN A C 1
ATOM 785 O O . ASN A 1 98 ? 6.556 -3.259 4.841 1.00 95.06 98 ASN A O 1
ATOM 789 N N . ASN A 1 99 ? 7.963 -1.866 3.779 1.00 96.19 99 ASN A N 1
ATOM 790 C CA . ASN A 1 99 ? 7.375 -0.632 4.313 1.00 96.19 99 ASN A CA 1
ATOM 791 C C . ASN A 1 99 ? 5.877 -0.500 3.976 1.00 96.19 99 ASN A C 1
ATOM 793 O O . ASN A 1 99 ? 5.094 -0.010 4.790 1.00 96.19 99 ASN A O 1
ATOM 797 N N . CYS A 1 100 ? 5.448 -0.947 2.790 1.00 97.69 100 CYS A N 1
ATOM 798 C CA . CYS A 1 100 ? 4.028 -0.991 2.442 1.00 97.69 100 CYS A CA 1
ATOM 799 C C . CYS A 1 100 ? 3.251 -2.003 3.295 1.00 97.69 100 CYS A C 1
ATOM 801 O O . CYS A 1 100 ? 2.165 -1.673 3.769 1.00 97.69 100 CYS A O 1
ATOM 803 N N . TYR A 1 101 ? 3.779 -3.210 3.522 1.00 97.06 101 TYR A N 1
ATOM 804 C CA . TYR A 1 101 ? 3.098 -4.204 4.363 1.00 97.06 101 TYR A CA 1
ATOM 805 C C . TYR A 1 101 ? 3.099 -3.845 5.851 1.00 97.06 101 TYR A C 1
ATOM 807 O O . TYR A 1 101 ? 2.123 -4.144 6.536 1.00 97.06 101 TYR A O 1
ATOM 815 N N . GLU A 1 102 ? 4.119 -3.144 6.348 1.00 96.06 102 GLU A N 1
ATOM 816 C CA . GLU A 1 102 ? 4.113 -2.570 7.699 1.00 96.06 102 GLU A CA 1
ATOM 817 C C . GLU A 1 102 ? 2.995 -1.527 7.858 1.00 96.06 102 GLU A C 1
ATOM 819 O O . GLU A 1 102 ? 2.227 -1.573 8.823 1.00 96.06 102 GLU A O 1
ATOM 824 N N . ALA A 1 103 ? 2.832 -0.645 6.869 1.00 97.62 103 ALA A N 1
ATOM 825 C CA . ALA A 1 103 ? 1.741 0.325 6.831 1.00 97.62 103 ALA A CA 1
ATOM 826 C C . ALA A 1 103 ? 0.355 -0.348 6.771 1.00 97.62 103 ALA A C 1
ATOM 828 O O . ALA A 1 103 ? -0.563 0.032 7.503 1.00 97.62 103 ALA A O 1
ATOM 829 N N . ILE A 1 104 ? 0.210 -1.401 5.959 1.00 98.06 104 ILE A N 1
ATOM 830 C CA . ILE A 1 104 ? -1.012 -2.219 5.891 1.00 98.06 104 ILE A CA 1
ATOM 831 C C . ILE A 1 104 ? -1.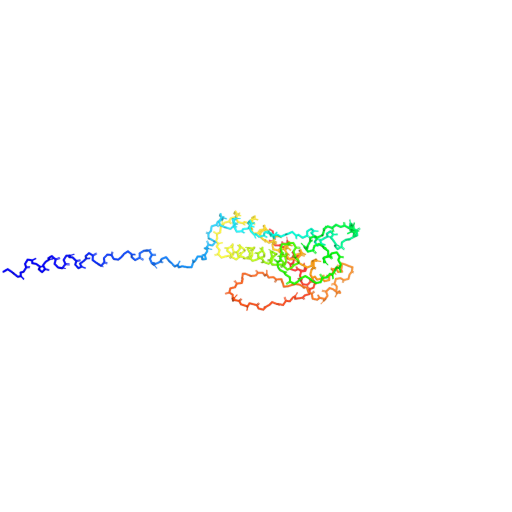306 -2.876 7.243 1.00 98.06 104 ILE A C 1
ATOM 833 O O . ILE A 1 104 ? -2.453 -2.871 7.692 1.00 98.06 104 ILE A O 1
ATOM 837 N N . ALA A 1 105 ? -0.289 -3.414 7.921 1.00 96.19 105 ALA A N 1
ATOM 838 C CA . ALA A 1 105 ? -0.450 -4.013 9.240 1.00 96.19 105 ALA A CA 1
ATOM 839 C C . ALA A 1 105 ? -0.944 -2.981 10.266 1.00 96.19 105 ALA A C 1
ATOM 841 O O . ALA A 1 105 ? -1.889 -3.264 11.005 1.00 96.19 105 ALA A O 1
ATOM 842 N N . ALA A 1 106 ? -0.379 -1.769 10.272 1.00 96.25 106 ALA A N 1
ATOM 843 C CA . ALA A 1 106 ? -0.845 -0.682 11.133 1.00 96.25 106 ALA A CA 1
ATOM 844 C C . ALA A 1 106 ? -2.313 -0.308 10.852 1.00 96.25 106 ALA A C 1
ATOM 846 O O . ALA A 1 106 ? -3.107 -0.205 11.792 1.00 96.25 106 ALA A O 1
ATOM 847 N N . ALA A 1 107 ? -2.699 -0.183 9.577 1.00 97.75 107 ALA A N 1
ATOM 848 C CA . ALA A 1 107 ? -4.086 0.069 9.183 1.00 97.75 107 ALA A CA 1
ATOM 849 C C . ALA A 1 107 ? -5.031 -1.048 9.658 1.00 97.75 107 ALA A C 1
ATOM 851 O O . ALA A 1 107 ? -6.070 -0.774 10.256 1.00 97.75 107 ALA A O 1
ATOM 852 N N . ASN A 1 108 ? -4.649 -2.313 9.465 1.00 97.44 108 ASN A N 1
ATOM 853 C CA . ASN A 1 108 ? -5.440 -3.467 9.892 1.00 97.44 108 ASN A CA 1
ATOM 854 C C . ASN A 1 108 ? -5.606 -3.526 11.414 1.00 97.44 108 ASN A C 1
ATOM 856 O O . ASN A 1 108 ? -6.700 -3.807 11.900 1.00 97.44 108 ASN A O 1
ATOM 860 N N . HIS A 1 109 ? -4.554 -3.230 12.180 1.00 95.88 109 HIS A N 1
ATOM 861 C CA . HIS A 1 109 ? -4.646 -3.154 13.638 1.00 95.88 109 HIS A CA 1
ATOM 862 C C . HIS A 1 109 ? -5.562 -2.015 14.101 1.00 95.88 109 HIS A C 1
ATOM 864 O O . HIS A 1 109 ? -6.334 -2.207 15.042 1.00 95.88 109 HIS A O 1
ATOM 870 N N . ALA A 1 110 ? -5.521 -0.855 13.436 1.00 95.94 110 ALA A N 1
ATOM 871 C CA . ALA A 1 110 ? -6.434 0.247 13.723 1.00 95.94 110 ALA A CA 1
ATOM 872 C C . ALA A 1 110 ? -7.890 -0.145 13.429 1.00 95.94 110 ALA A C 1
ATOM 874 O O . ALA A 1 110 ? -8.750 0.027 14.289 1.00 95.94 110 ALA A O 1
ATOM 875 N N . LEU A 1 111 ? -8.163 -0.736 12.263 1.00 96.88 111 LEU A N 1
ATOM 876 C CA . LEU A 1 111 ? -9.505 -1.183 11.873 1.00 96.88 111 LEU A CA 1
ATOM 877 C C . LEU A 1 111 ? -10.054 -2.250 12.826 1.00 96.88 111 LEU A C 1
ATOM 879 O O . LEU A 1 111 ? -11.168 -2.101 13.323 1.00 96.88 111 LEU A O 1
ATOM 883 N N . ALA A 1 112 ? -9.247 -3.256 13.172 1.00 96.19 112 ALA A N 1
ATOM 884 C CA . ALA A 1 112 ? -9.634 -4.285 14.134 1.00 96.19 112 ALA A CA 1
ATOM 885 C C . ALA A 1 112 ? -9.952 -3.693 15.519 1.00 96.19 112 ALA A C 1
ATOM 887 O O . ALA A 1 112 ? -10.910 -4.099 16.175 1.00 96.19 112 ALA A O 1
ATOM 888 N N . ALA A 1 113 ? -9.182 -2.697 15.965 1.00 94.94 113 ALA A N 1
ATOM 889 C CA . ALA A 1 113 ? -9.448 -2.002 17.218 1.00 94.94 113 ALA A CA 1
ATOM 890 C C . ALA A 1 113 ? -10.755 -1.197 17.178 1.00 94.94 113 ALA A C 1
ATOM 892 O O . ALA A 1 113 ? -11.502 -1.200 18.157 1.00 94.94 113 ALA A O 1
ATOM 893 N N . ILE A 1 114 ? -11.042 -0.527 16.057 1.00 95.38 114 ILE A N 1
ATOM 894 C CA . ILE A 1 114 ? -12.289 0.220 15.838 1.00 95.38 114 ILE A CA 1
ATOM 895 C C . ILE A 1 114 ? -13.498 -0.717 15.846 1.00 95.38 114 ILE A C 1
ATOM 897 O O . ILE A 1 114 ? -14.524 -0.370 16.420 1.00 95.38 114 ILE A O 1
ATOM 901 N N . GLU A 1 115 ? -13.384 -1.902 15.249 1.00 94.62 115 GLU A N 1
ATOM 902 C CA . GLU A 1 115 ? -14.458 -2.901 15.247 1.00 94.62 115 GLU A CA 1
ATOM 903 C C . GLU A 1 115 ? -14.694 -3.516 16.632 1.00 94.62 115 GLU A C 1
ATOM 905 O O . GLU A 1 115 ? -15.837 -3.772 17.011 1.00 94.62 115 GLU A O 1
ATOM 910 N N . ALA A 1 116 ? -13.628 -3.722 17.409 1.00 93.75 116 ALA A N 1
ATOM 911 C CA . ALA A 1 116 ? -13.706 -4.342 18.730 1.00 93.75 116 ALA A CA 1
ATOM 912 C C . ALA A 1 116 ? -14.206 -3.403 19.845 1.00 93.75 116 ALA A C 1
ATOM 914 O O . ALA A 1 116 ? -14.578 -3.878 20.920 1.00 93.75 116 ALA A O 1
ATOM 915 N N . ASN A 1 117 ? -14.206 -2.083 19.632 1.00 92.38 117 ASN A N 1
ATOM 916 C CA . ASN A 1 117 ? -14.502 -1.093 20.668 1.00 92.38 117 ASN A CA 1
ATOM 917 C C . ASN A 1 117 ? -15.597 -0.112 20.233 1.00 92.38 117 ASN A C 1
ATOM 919 O O . ASN A 1 117 ? -15.681 0.300 19.081 1.00 92.38 117 ASN A O 1
ATOM 923 N N . ASN A 1 118 ? -16.404 0.360 21.185 1.00 91.00 118 ASN A N 1
ATOM 924 C CA . ASN A 1 118 ? -17.385 1.411 20.921 1.00 91.00 118 ASN A CA 1
ATOM 925 C C . ASN A 1 118 ? -16.791 2.801 21.200 1.00 91.00 118 ASN A C 1
ATOM 927 O O . ASN A 1 118 ? -16.907 3.329 22.305 1.00 91.00 118 ASN A O 1
ATOM 931 N N . PHE A 1 119 ? -16.165 3.395 20.187 1.00 90.94 119 PHE A N 1
ATOM 932 C CA . PHE A 1 119 ? -15.543 4.723 20.269 1.00 90.94 119 PHE A CA 1
ATOM 933 C C . PHE A 1 119 ? -16.502 5.899 20.004 1.00 90.94 119 PHE A C 1
ATOM 935 O O . PHE A 1 119 ? -16.087 7.057 20.036 1.00 90.94 119 PHE A O 1
ATOM 942 N N . GLY A 1 120 ? -17.786 5.632 19.745 1.00 91.81 120 GLY A N 1
ATOM 943 C CA . GLY A 1 120 ? -18.748 6.661 19.352 1.00 91.81 120 GLY A CA 1
ATOM 944 C C . GLY A 1 120 ? -18.509 7.203 17.936 1.00 91.81 120 GLY A C 1
ATOM 945 O O . GLY A 1 120 ? -17.779 6.625 17.138 1.00 91.81 120 GLY A O 1
ATOM 946 N N . LYS A 1 121 ? -19.163 8.319 17.594 1.00 91.94 121 LYS A N 1
ATOM 947 C CA . LYS A 1 121 ? -19.174 8.852 16.215 1.00 91.94 121 LYS A CA 1
ATOM 948 C C . LYS A 1 121 ? -17.838 9.445 15.760 1.00 91.94 121 LYS A C 1
ATOM 950 O O . LYS A 1 121 ? -17.584 9.498 14.562 1.00 91.94 121 LYS A O 1
ATOM 955 N N . GLU A 1 122 ? -16.995 9.880 16.694 1.00 88.88 122 GLU A N 1
ATOM 956 C CA . GLU A 1 122 ? -15.713 10.537 16.397 1.00 88.88 122 GLU A CA 1
ATOM 957 C C . GLU A 1 122 ? -14.729 9.611 15.671 1.00 88.88 122 GLU A C 1
ATOM 959 O O . GLU A 1 122 ? -13.847 10.081 14.957 1.00 88.88 122 GLU A O 1
ATOM 964 N N . ILE A 1 123 ? -14.906 8.291 15.797 1.00 95.31 123 ILE A N 1
ATOM 965 C CA . ILE A 1 123 ? -14.018 7.309 15.174 1.00 95.31 123 ILE A CA 1
ATOM 966 C C . ILE A 1 123 ? -14.204 7.173 13.662 1.00 95.31 123 ILE A C 1
ATOM 968 O O . ILE A 1 123 ? -13.325 6.645 12.988 1.00 95.31 123 ILE A O 1
ATOM 972 N N . ALA A 1 124 ? -15.330 7.644 13.114 1.00 95.12 124 ALA A N 1
ATOM 973 C CA . ALA A 1 124 ? -15.678 7.427 11.711 1.00 95.12 124 ALA A CA 1
ATOM 974 C C . ALA A 1 124 ? -14.614 7.983 10.750 1.00 95.12 124 ALA A C 1
ATOM 976 O O . ALA A 1 124 ? -14.216 7.291 9.819 1.00 95.12 124 ALA A O 1
ATOM 977 N N . ALA A 1 125 ? -14.085 9.180 11.028 1.00 94.94 125 ALA A N 1
ATOM 978 C CA . ALA A 1 125 ? -13.030 9.782 10.211 1.00 94.94 125 ALA A CA 1
ATOM 979 C C . ALA A 1 125 ? -11.737 8.947 10.222 1.00 94.94 125 ALA A C 1
ATOM 981 O O . ALA A 1 125 ? -11.105 8.762 9.188 1.00 94.94 125 ALA A O 1
ATOM 982 N N . PHE A 1 126 ? -11.377 8.392 11.382 1.00 96.50 126 PHE A N 1
ATOM 983 C CA . PHE A 1 126 ? -10.197 7.541 11.537 1.00 96.50 126 PHE A CA 1
ATOM 984 C C . PHE A 1 126 ? -10.378 6.169 10.881 1.00 96.50 126 PHE A C 1
ATOM 986 O O . PHE A 1 126 ? -9.420 5.608 10.354 1.00 96.50 126 PHE A O 1
ATOM 993 N N . LYS A 1 127 ? -11.606 5.637 10.861 1.00 97.06 127 LYS A N 1
ATOM 994 C CA . LYS A 1 127 ? -11.926 4.432 10.089 1.00 97.06 127 LYS A CA 1
ATOM 995 C C . LYS A 1 127 ? -11.701 4.673 8.593 1.00 97.06 127 LYS A C 1
ATOM 997 O O . LYS A 1 127 ? -11.012 3.875 7.963 1.00 97.06 127 LYS A O 1
ATOM 1002 N N . GLY A 1 128 ? -12.235 5.772 8.057 1.00 97.31 128 GLY A N 1
ATOM 1003 C CA . GLY A 1 128 ? -12.045 6.144 6.654 1.00 97.31 128 GLY A CA 1
ATOM 1004 C C . GLY A 1 128 ? -10.571 6.354 6.303 1.00 97.31 128 GLY A C 1
ATOM 1005 O O . GLY A 1 128 ? -10.087 5.805 5.318 1.00 97.31 128 GLY A O 1
ATOM 1006 N N . GLU A 1 129 ? -9.816 7.056 7.156 1.00 97.62 129 GLU A N 1
ATOM 1007 C CA . GLU A 1 129 ? -8.370 7.245 6.968 1.00 97.62 129 GLU A CA 1
ATOM 1008 C C . GLU A 1 129 ? -7.615 5.907 6.917 1.00 97.62 129 GLU A C 1
ATOM 1010 O O . GLU A 1 129 ? -6.809 5.693 6.013 1.00 97.62 129 GLU A O 1
ATOM 1015 N N . ALA A 1 130 ? -7.908 4.977 7.831 1.00 98.06 130 ALA A N 1
ATOM 1016 C CA . ALA A 1 130 ? -7.270 3.662 7.846 1.00 98.06 130 ALA A CA 1
ATOM 1017 C C . ALA A 1 130 ? -7.605 2.824 6.595 1.00 98.06 130 ALA A C 1
ATOM 1019 O O . ALA A 1 130 ? -6.719 2.162 6.050 1.00 98.06 130 ALA A O 1
ATOM 1020 N N . LEU A 1 131 ? -8.852 2.874 6.111 1.00 98.44 131 LEU A N 1
ATOM 1021 C CA . LEU A 1 131 ? -9.265 2.199 4.875 1.00 98.44 131 LEU A CA 1
ATOM 1022 C C . LEU A 1 131 ? -8.552 2.778 3.646 1.00 98.44 131 LEU A C 1
ATOM 1024 O O . LEU A 1 131 ? -7.986 2.025 2.855 1.00 98.44 131 LEU A O 1
ATOM 1028 N N . VAL A 1 132 ? -8.498 4.107 3.522 1.00 98.44 132 VAL A N 1
ATOM 1029 C CA . VAL A 1 132 ? -7.782 4.784 2.428 1.00 98.44 132 VAL A CA 1
ATOM 1030 C C . VAL A 1 132 ? -6.288 4.470 2.472 1.00 98.44 132 VAL A C 1
ATOM 1032 O O . VAL A 1 132 ? -5.697 4.170 1.435 1.00 98.44 132 VAL A O 1
ATOM 1035 N N . ALA A 1 133 ? -5.672 4.490 3.655 1.00 98.19 133 ALA A N 1
ATOM 1036 C CA . ALA A 1 133 ? -4.260 4.166 3.831 1.00 98.19 133 ALA A CA 1
ATOM 1037 C C . ALA A 1 133 ? -3.946 2.719 3.407 1.00 98.19 133 ALA A C 1
ATOM 1039 O O . ALA A 1 133 ? -2.998 2.480 2.651 1.00 98.19 133 ALA A O 1
ATOM 1040 N N . ARG A 1 134 ? -4.792 1.756 3.809 1.00 98.56 134 ARG A N 1
ATOM 1041 C CA . ARG A 1 134 ? -4.684 0.353 3.384 1.00 98.56 134 ARG A CA 1
ATOM 1042 C C . ARG A 1 134 ? -4.841 0.205 1.873 1.00 98.56 134 ARG A C 1
ATOM 1044 O O . ARG A 1 134 ? -4.023 -0.474 1.247 1.00 98.56 134 ARG A O 1
ATOM 1051 N N . ALA A 1 135 ? -5.846 0.847 1.284 1.00 98.62 135 ALA A N 1
ATOM 1052 C CA . ALA A 1 135 ? -6.086 0.829 -0.155 1.00 98.62 135 ALA A CA 1
ATOM 1053 C C . ALA A 1 135 ? -4.896 1.414 -0.932 1.00 98.62 135 ALA A C 1
ATOM 1055 O O . ALA A 1 135 ? -4.432 0.821 -1.906 1.00 98.62 135 ALA A O 1
ATOM 1056 N N . TYR A 1 136 ? -4.356 2.545 -0.469 1.00 98.25 136 TYR A N 1
ATOM 1057 C CA . TYR A 1 136 ? -3.204 3.210 -1.071 1.00 98.25 136 TYR A CA 1
ATOM 1058 C C . TYR A 1 136 ? -1.951 2.330 -1.046 1.00 98.25 136 TYR A C 1
ATOM 1060 O O . TYR A 1 136 ? -1.297 2.165 -2.074 1.00 98.25 136 TYR A O 1
ATOM 1068 N N . ALA A 1 137 ? -1.625 1.714 0.091 1.00 98.31 137 ALA A N 1
ATOM 1069 C CA . ALA A 1 137 ? -0.453 0.848 0.188 1.00 98.31 137 ALA A CA 1
ATOM 1070 C C . ALA A 1 137 ? -0.547 -0.363 -0.764 1.00 98.31 137 ALA A C 1
ATOM 1072 O O . ALA A 1 137 ? 0.413 -0.656 -1.480 1.00 98.31 137 ALA A O 1
ATOM 1073 N N . HIS A 1 138 ? -1.715 -1.012 -0.858 1.00 98.62 138 HIS A N 1
ATOM 1074 C CA . HIS A 1 138 ? -1.937 -2.090 -1.831 1.00 98.62 138 HIS A CA 1
ATOM 1075 C C . HIS A 1 138 ? -1.907 -1.591 -3.283 1.00 98.62 138 HIS A C 1
ATOM 1077 O O . HIS A 1 138 ? -1.394 -2.292 -4.157 1.00 98.62 138 HIS A O 1
ATOM 1083 N N . PHE A 1 139 ? -2.409 -0.382 -3.551 1.00 98.25 139 PHE A N 1
ATOM 1084 C CA . PHE A 1 139 ? -2.317 0.252 -4.866 1.00 98.25 139 PHE A CA 1
ATOM 1085 C C . PHE A 1 139 ? -0.859 0.470 -5.283 1.00 98.25 139 PHE A C 1
ATOM 1087 O O . PHE A 1 139 ? -0.477 0.137 -6.403 1.00 98.25 139 PHE A O 1
ATOM 1094 N N . MET A 1 140 ? -0.013 0.975 -4.388 1.00 97.88 140 MET A N 1
ATOM 1095 C CA . MET A 1 140 ? 1.408 1.153 -4.688 1.00 97.88 140 MET A CA 1
ATOM 1096 C C . MET A 1 140 ? 2.095 -0.192 -4.951 1.00 97.88 140 MET A C 1
ATOM 1098 O O . MET A 1 140 ? 2.809 -0.337 -5.943 1.00 97.88 140 MET A O 1
ATOM 1102 N N . LEU A 1 141 ? 1.810 -1.210 -4.135 1.00 98.06 141 LEU A N 1
ATOM 1103 C CA . LEU A 1 141 ? 2.346 -2.559 -4.324 1.00 98.06 141 LEU A CA 1
ATOM 1104 C C . LEU A 1 141 ? 1.953 -3.170 -5.677 1.00 98.06 141 LEU A C 1
ATOM 1106 O O . LEU A 1 141 ? 2.806 -3.689 -6.395 1.00 98.06 141 LEU A O 1
ATOM 1110 N N . VAL A 1 142 ? 0.677 -3.115 -6.064 1.00 98.25 142 VAL A N 1
ATOM 1111 C CA . VAL A 1 142 ? 0.248 -3.737 -7.327 1.00 98.25 142 VAL A CA 1
ATOM 1112 C C . VAL A 1 142 ? 0.832 -3.027 -8.551 1.00 98.25 142 VAL A C 1
ATOM 1114 O O . VAL A 1 142 ? 1.117 -3.694 -9.542 1.00 98.25 142 VAL A O 1
ATOM 1117 N N . ASN A 1 143 ? 1.081 -1.714 -8.476 1.00 96.06 143 ASN A N 1
ATOM 1118 C CA . ASN A 1 143 ? 1.706 -0.967 -9.572 1.00 96.06 143 ASN A CA 1
ATOM 1119 C C . ASN A 1 143 ? 3.182 -1.327 -9.784 1.00 96.06 143 ASN A C 1
ATOM 1121 O O . ASN A 1 143 ? 3.622 -1.395 -10.928 1.00 96.06 143 ASN A O 1
ATOM 1125 N N . PHE A 1 144 ? 3.947 -1.555 -8.713 1.00 95.06 144 PHE A N 1
ATOM 1126 C CA . PHE A 1 144 ? 5.381 -1.850 -8.833 1.00 95.06 144 PHE A CA 1
ATOM 1127 C C . PHE A 1 144 ? 5.695 -3.340 -9.008 1.00 95.06 144 PHE A C 1
ATOM 1129 O O . PHE A 1 144 ? 6.709 -3.679 -9.611 1.00 95.06 144 PHE A O 1
ATOM 1136 N N . PHE A 1 145 ? 4.847 -4.237 -8.496 1.00 96.31 145 PHE A N 1
ATOM 1137 C CA . PHE A 1 145 ? 5.189 -5.662 -8.355 1.00 96.31 145 PHE A CA 1
ATOM 1138 C C . PHE A 1 145 ? 4.241 -6.620 -9.090 1.00 96.31 145 PHE A C 1
ATOM 1140 O O . PHE A 1 145 ? 4.368 -7.844 -8.970 1.00 96.31 145 PHE A O 1
ATOM 1147 N N . ALA A 1 146 ? 3.285 -6.099 -9.857 1.00 97.31 146 ALA A N 1
ATOM 1148 C CA . ALA A 1 146 ? 2.408 -6.904 -10.695 1.00 97.31 146 ALA A CA 1
ATOM 1149 C C . ALA A 1 146 ? 2.318 -6.337 -12.116 1.00 97.31 146 ALA A C 1
ATOM 1151 O O . ALA A 1 146 ? 2.880 -5.295 -12.443 1.00 97.31 146 ALA A O 1
ATOM 1152 N N . LYS A 1 147 ? 1.630 -7.065 -13.001 1.00 96.81 147 LYS A N 1
ATOM 1153 C CA . LYS A 1 147 ? 1.372 -6.549 -14.346 1.00 96.81 147 LYS A CA 1
ATOM 1154 C C . LYS A 1 147 ? 0.409 -5.367 -14.279 1.00 96.81 147 LYS A C 1
ATOM 1156 O O . LYS A 1 147 ? -0.531 -5.379 -13.488 1.00 96.81 147 LYS A O 1
ATOM 1161 N N . VAL A 1 148 ? 0.618 -4.408 -15.178 1.00 95.81 148 VAL A N 1
ATOM 1162 C CA . VAL A 1 148 ? -0.253 -3.240 -15.346 1.00 95.81 148 VAL A CA 1
ATOM 1163 C C . VAL A 1 148 ? -1.701 -3.683 -15.560 1.00 95.81 148 VAL A C 1
ATOM 1165 O O . VAL A 1 148 ? -1.970 -4.589 -16.351 1.00 95.81 148 VAL A O 1
ATOM 1168 N N . TYR A 1 149 ? -2.624 -3.017 -14.868 1.00 96.88 149 TYR A N 1
ATOM 1169 C CA . TYR A 1 149 ? -4.055 -3.245 -15.018 1.00 96.88 149 TYR A CA 1
ATOM 1170 C C . TYR A 1 149 ? -4.538 -2.839 -16.421 1.00 96.88 149 TYR A C 1
ATOM 1172 O O . TYR A 1 149 ? -4.441 -1.677 -16.820 1.00 96.88 149 TYR A O 1
ATOM 1180 N N . ASP A 1 150 ? -5.115 -3.783 -17.163 1.00 96.31 150 ASP A N 1
ATOM 1181 C CA . ASP A 1 150 ? -5.794 -3.523 -18.431 1.00 96.31 150 ASP A CA 1
ATOM 1182 C C . ASP A 1 150 ? -7.209 -2.993 -18.163 1.00 96.31 150 ASP A C 1
ATOM 1184 O O . ASP A 1 150 ? -8.145 -3.750 -17.897 1.00 96.31 150 ASP A O 1
ATOM 1188 N N . TYR A 1 151 ? -7.367 -1.672 -18.231 1.00 93.81 151 TYR A N 1
ATOM 1189 C CA . TYR A 1 151 ? -8.665 -1.015 -18.063 1.00 93.81 151 TYR A CA 1
ATOM 1190 C C . TYR A 1 151 ? -9.588 -1.168 -19.277 1.00 93.81 151 TYR A C 1
ATOM 1192 O O . TYR A 1 151 ? -10.793 -0.953 -19.152 1.00 93.81 151 TYR A O 1
ATOM 1200 N N . LYS A 1 152 ? -9.049 -1.514 -20.455 1.00 96.00 152 LYS A N 1
ATOM 1201 C CA . LYS A 1 152 ? -9.841 -1.704 -21.679 1.00 96.00 152 LYS A CA 1
ATOM 1202 C C . LYS A 1 152 ? -10.462 -3.094 -21.725 1.00 96.00 152 LYS A C 1
ATOM 1204 O O . LYS A 1 152 ? -11.517 -3.252 -22.332 1.00 96.00 152 LYS A O 1
ATOM 1209 N N . LYS A 1 153 ? -9.804 -4.078 -21.109 1.00 93.50 153 LYS A N 1
ATOM 1210 C CA . LYS A 1 153 ? -10.269 -5.464 -20.988 1.00 93.50 153 LYS A CA 1
ATOM 1211 C C . LYS A 1 153 ? -10.052 -5.987 -19.564 1.00 93.50 153 LYS A C 1
ATOM 1213 O O . LYS A 1 153 ? -9.123 -6.769 -19.332 1.00 93.50 153 LYS A O 1
ATOM 1218 N N . PRO A 1 154 ? -10.885 -5.567 -18.592 1.00 89.12 154 PRO A N 1
ATOM 1219 C CA . PRO A 1 154 ? -10.754 -5.968 -17.193 1.00 89.12 154 PRO A CA 1
ATOM 1220 C C . PRO A 1 154 ? -10.675 -7.485 -16.957 1.00 89.12 154 PRO A C 1
ATOM 1222 O O . PRO A 1 154 ? -10.055 -7.927 -15.989 1.00 89.12 154 PRO A O 1
ATOM 1225 N N . GLU A 1 155 ? -11.275 -8.282 -17.842 1.00 90.75 155 GLU A N 1
ATOM 1226 C CA . GLU A 1 155 ? -11.250 -9.746 -17.858 1.00 90.75 155 GLU A CA 1
ATOM 1227 C C . GLU A 1 155 ? -9.852 -10.349 -18.072 1.00 90.75 155 GLU A C 1
ATOM 1229 O O . GLU A 1 155 ? -9.617 -11.491 -17.683 1.00 90.75 155 GLU A O 1
ATOM 1234 N N . ASN A 1 156 ? -8.904 -9.586 -18.626 1.00 94.19 156 ASN A N 1
ATOM 1235 C CA . ASN A 1 156 ? -7.527 -10.031 -18.854 1.00 94.19 156 ASN A CA 1
ATOM 1236 C C . ASN A 1 156 ? -6.626 -9.888 -17.621 1.00 94.19 156 ASN A C 1
ATOM 1238 O O . ASN A 1 156 ? -5.498 -10.385 -17.618 1.00 94.19 156 ASN A O 1
ATOM 1242 N N . ASN A 1 157 ? -7.102 -9.241 -16.554 1.00 96.75 157 ASN A N 1
ATOM 1243 C CA . ASN A 1 157 ? -6.326 -8.986 -15.336 1.00 96.75 157 ASN A CA 1
ATOM 1244 C C . ASN A 1 157 ? -6.217 -10.226 -14.425 1.00 96.75 157 ASN A C 1
ATOM 1246 O O . ASN A 1 157 ? -6.311 -10.127 -13.204 1.00 96.75 157 ASN A O 1
ATOM 1250 N N . THR A 1 158 ? -6.017 -11.404 -15.021 1.00 97.62 158 THR A N 1
ATOM 1251 C CA . THR A 1 158 ? -5.893 -12.712 -14.353 1.00 97.62 158 THR A CA 1
ATOM 1252 C C . THR A 1 158 ? -4.456 -13.064 -13.974 1.00 97.62 158 THR A C 1
ATOM 1254 O O . THR A 1 158 ? -4.226 -14.066 -13.302 1.00 97.62 158 THR A O 1
ATOM 1257 N N . SER A 1 159 ? -3.478 -12.249 -14.385 1.00 97.69 159 SER A N 1
ATOM 1258 C CA . SER A 1 159 ? -2.088 -12.422 -13.952 1.00 97.69 159 SER A CA 1
ATOM 1259 C C . SER A 1 159 ? -1.968 -12.262 -12.427 1.00 97.69 159 SER A C 1
ATOM 1261 O O . SER A 1 159 ? -2.759 -11.512 -11.846 1.00 97.69 159 SER A O 1
ATOM 1263 N N . PRO A 1 160 ? -0.989 -12.926 -11.781 1.00 98.38 160 PRO A N 1
ATOM 1264 C CA . PRO A 1 160 ? -0.789 -12.824 -10.339 1.00 98.38 160 PRO A CA 1
ATOM 1265 C C . PRO A 1 160 ? -0.670 -11.373 -9.865 1.00 98.38 160 PRO A C 1
ATOM 1267 O O . PRO A 1 160 ? 0.091 -10.594 -10.444 1.00 98.38 160 PRO A O 1
ATOM 1270 N N . GLY A 1 161 ? -1.424 -11.034 -8.821 1.00 98.38 161 GLY A N 1
ATOM 1271 C CA . GLY A 1 161 ? -1.397 -9.723 -8.179 1.00 98.38 161 GLY A CA 1
ATOM 1272 C C . GLY A 1 161 ? -0.376 -9.670 -7.044 1.00 98.38 161 GLY A C 1
ATOM 1273 O O . GLY A 1 161 ? 0.769 -10.113 -7.183 1.00 98.38 161 GLY A O 1
ATOM 1274 N N . ILE A 1 162 ? -0.820 -9.159 -5.903 1.00 98.44 162 ILE A N 1
ATOM 1275 C CA . ILE A 1 162 ? -0.094 -9.120 -4.634 1.00 98.44 162 ILE A CA 1
ATOM 1276 C C . ILE A 1 162 ? -1.033 -9.592 -3.514 1.00 98.44 162 ILE A C 1
ATOM 1278 O O . ILE A 1 162 ? -2.251 -9.479 -3.667 1.00 98.44 162 ILE A O 1
ATOM 1282 N N . PRO A 1 163 ? -0.509 -10.130 -2.401 1.00 98.00 163 PRO A N 1
ATOM 1283 C CA . PRO A 1 163 ? -1.319 -10.422 -1.226 1.00 98.00 163 PRO A CA 1
ATOM 1284 C C . PRO A 1 163 ? -2.147 -9.216 -0.768 1.00 98.00 163 PRO A C 1
ATOM 1286 O O . PRO A 1 163 ? -1.591 -8.188 -0.397 1.00 98.00 163 PRO A O 1
ATOM 1289 N N . TYR A 1 164 ? -3.475 -9.342 -0.774 1.00 98.25 164 TYR A N 1
ATOM 1290 C CA . TYR A 1 164 ? -4.358 -8.308 -0.232 1.00 98.25 164 TYR A CA 1
ATOM 1291 C C . TYR A 1 164 ? -4.723 -8.643 1.216 1.00 98.25 164 TYR A C 1
ATOM 1293 O O . TYR A 1 164 ? -5.576 -9.496 1.467 1.00 98.25 164 TYR A O 1
ATOM 1301 N N . VAL A 1 165 ? -4.049 -8.012 2.176 1.00 96.94 165 VAL A N 1
ATOM 1302 C CA . VAL A 1 165 ? -4.145 -8.363 3.599 1.00 96.94 165 VAL A CA 1
ATOM 1303 C C . VAL A 1 165 ? -5.114 -7.421 4.309 1.00 96.94 165 VAL A C 1
ATOM 1305 O O . VAL A 1 165 ? -4.843 -6.231 4.453 1.00 96.94 165 VAL A O 1
ATOM 1308 N N . ILE A 1 166 ? -6.234 -7.966 4.792 1.00 96.06 166 ILE A N 1
ATOM 1309 C CA . ILE A 1 166 ? -7.315 -7.208 5.458 1.00 96.06 166 ILE A CA 1
ATOM 1310 C C . ILE A 1 166 ? -7.387 -7.412 6.974 1.00 96.06 166 ILE A C 1
ATOM 1312 O O . ILE A 1 166 ? -8.212 -6.796 7.643 1.00 96.06 166 ILE A O 1
ATOM 1316 N N . GLU A 1 167 ? -6.537 -8.281 7.513 1.00 93.62 167 GLU A N 1
ATOM 1317 C CA . GLU A 1 167 ? -6.537 -8.677 8.919 1.00 93.62 167 GLU A CA 1
ATOM 1318 C C . GLU A 1 167 ? -5.148 -8.493 9.530 1.00 93.62 167 GLU A C 1
ATOM 1320 O O . GLU A 1 167 ? -4.145 -8.698 8.839 1.00 93.62 167 GLU A O 1
ATOM 1325 N N . PRO A 1 168 ? -5.064 -8.177 10.832 1.00 91.31 168 PRO A N 1
ATOM 1326 C CA . PRO A 1 168 ? -3.811 -8.260 11.564 1.00 91.31 168 PRO A CA 1
ATOM 1327 C C . PRO A 1 168 ? -3.211 -9.670 11.528 1.00 91.31 168 PRO A C 1
ATOM 1329 O O . PRO A 1 168 ? -3.921 -10.668 11.683 1.00 91.31 168 PRO A O 1
ATOM 1332 N N . GLU A 1 169 ? -1.892 -9.766 11.376 1.00 85.38 169 GLU A N 1
ATOM 1333 C CA . GLU A 1 169 ? -1.195 -11.047 11.463 1.00 85.38 169 GLU A CA 1
ATOM 1334 C C . GLU A 1 169 ? -0.990 -11.447 12.932 1.00 85.38 169 GLU A C 1
ATOM 1336 O O . GLU A 1 169 ? -0.393 -10.725 13.727 1.00 85.38 169 GLU A O 1
ATOM 1341 N N . THR A 1 170 ? -1.520 -12.612 13.308 1.00 82.50 170 THR A N 1
ATOM 1342 C CA . THR A 1 170 ? -1.475 -13.141 14.684 1.00 82.50 170 THR A CA 1
ATOM 1343 C C . THR A 1 170 ? -0.637 -14.413 14.814 1.00 82.50 170 THR A C 1
ATOM 1345 O O . THR A 1 170 ? -0.455 -14.925 15.919 1.00 82.50 170 THR A O 1
ATOM 1348 N N . VAL A 1 171 ? -0.110 -14.917 13.697 1.00 85.81 171 VAL A N 1
ATOM 1349 C CA . VAL A 1 171 ? 0.722 -16.123 13.615 1.00 85.81 171 VAL A CA 1
ATOM 1350 C C . VAL A 1 171 ? 2.111 -15.760 13.098 1.00 85.81 171 VAL A C 1
ATOM 1352 O O . VAL A 1 171 ? 2.277 -14.749 12.434 1.00 85.81 171 VAL A O 1
ATOM 1355 N N . VAL A 1 172 ? 3.120 -16.578 13.407 1.00 75.94 172 VAL A N 1
ATOM 1356 C CA . VAL A 1 172 ? 4.522 -16.270 13.057 1.00 75.94 172 VAL A CA 1
ATOM 1357 C C . VAL A 1 172 ? 4.788 -16.389 11.553 1.00 75.94 172 VAL A C 1
ATOM 1359 O O . VAL A 1 172 ? 5.636 -15.682 11.023 1.00 75.94 172 VAL A O 1
ATOM 1362 N N . ILE A 1 173 ? 4.103 -17.314 10.875 1.00 81.94 173 ILE A N 1
ATOM 1363 C CA . ILE A 1 173 ? 4.247 -17.543 9.434 1.00 81.94 173 ILE A CA 1
ATOM 1364 C C . ILE A 1 173 ? 2.851 -17.771 8.852 1.00 81.94 173 ILE A C 1
ATOM 1366 O O . ILE A 1 173 ? 2.363 -18.906 8.832 1.00 81.94 173 ILE A O 1
ATOM 1370 N N . LYS A 1 174 ? 2.188 -16.706 8.391 1.00 88.50 174 LYS A N 1
ATOM 1371 C CA . LYS A 1 174 ? 0.972 -16.824 7.578 1.00 88.50 174 LYS A CA 1
ATOM 1372 C C . LYS A 1 174 ? 1.356 -17.004 6.108 1.00 88.50 174 LYS A C 1
ATOM 1374 O O . LYS A 1 174 ? 2.239 -16.332 5.586 1.00 88.50 174 LYS A O 1
ATOM 1379 N N . GLN A 1 175 ? 0.696 -17.942 5.434 1.00 90.06 175 GLN A N 1
ATOM 1380 C CA . GLN A 1 175 ? 0.794 -18.075 3.981 1.00 90.06 175 GLN A CA 1
ATOM 1381 C C . GLN A 1 175 ? -0.270 -17.189 3.340 1.00 90.06 175 GLN A C 1
ATOM 1383 O O . GLN A 1 175 ? -1.433 -17.234 3.745 1.00 90.06 175 GLN A O 1
ATOM 1388 N N . TYR A 1 176 ? 0.128 -16.406 2.342 1.00 91.75 176 TYR A N 1
ATOM 1389 C CA . TYR A 1 176 ? -0.767 -15.506 1.629 1.00 91.75 176 TYR A CA 1
ATOM 1390 C C . TYR A 1 176 ? -0.854 -15.884 0.153 1.00 91.75 176 TYR A C 1
ATOM 1392 O O . TYR A 1 176 ? 0.159 -16.159 -0.490 1.00 91.75 176 TYR A O 1
ATOM 1400 N N . ASP A 1 177 ? -2.070 -15.857 -0.389 1.00 94.75 177 ASP A N 1
ATOM 1401 C CA . ASP A 1 177 ? -2.297 -15.979 -1.825 1.00 94.75 177 ASP A CA 1
ATOM 1402 C C . ASP A 1 177 ? -2.182 -14.600 -2.490 1.00 94.75 177 ASP A C 1
ATOM 1404 O O . ASP A 1 177 ? -2.652 -13.595 -1.953 1.00 94.75 177 ASP A O 1
ATOM 1408 N N . ARG A 1 178 ? -1.541 -14.541 -3.662 1.00 96.75 178 ARG A N 1
ATOM 1409 C CA . ARG A 1 178 ? -1.352 -13.283 -4.406 1.00 96.75 178 ARG A CA 1
ATOM 1410 C C . ARG A 1 178 ? -2.624 -12.798 -5.101 1.00 96.75 178 ARG A C 1
ATOM 1412 O O . ARG A 1 178 ? -2.641 -11.676 -5.606 1.00 96.75 178 ARG A O 1
ATOM 1419 N N . GLY A 1 179 ? -3.633 -13.654 -5.222 1.00 97.69 179 GLY A N 1
ATOM 1420 C CA . GLY A 1 179 ? -4.789 -13.429 -6.068 1.00 97.69 179 GLY A CA 1
ATOM 1421 C C . GLY A 1 179 ? -4.391 -13.028 -7.486 1.00 97.69 179 GLY A C 1
ATOM 1422 O O . GLY A 1 179 ? -3.331 -13.386 -8.014 1.00 97.69 179 GLY A O 1
ATOM 1423 N N . THR A 1 180 ? -5.246 -12.226 -8.103 1.00 98.38 180 THR A N 1
ATOM 1424 C CA . THR A 1 180 ? -5.010 -11.645 -9.420 1.00 98.38 180 THR A CA 1
ATOM 1425 C C . THR A 1 180 ? -4.878 -10.133 -9.324 1.00 98.38 180 THR A C 1
ATOM 1427 O O . THR A 1 180 ? -5.328 -9.505 -8.364 1.00 98.38 180 THR A O 1
ATOM 1430 N N . VAL A 1 181 ? -4.303 -9.518 -10.356 1.00 98.31 181 VAL A N 1
ATOM 1431 C CA . VAL A 1 181 ? -4.334 -8.057 -10.512 1.00 98.31 181 VAL A CA 1
ATOM 1432 C C . VAL A 1 181 ? -5.776 -7.549 -10.388 1.00 98.31 181 VAL A C 1
ATOM 1434 O O . VAL A 1 181 ? -6.027 -6.593 -9.661 1.00 98.31 181 VAL A O 1
ATOM 1437 N N . LYS A 1 182 ? -6.755 -8.235 -10.993 1.00 98.00 182 LYS A N 1
ATOM 1438 C CA . LYS A 1 182 ? -8.167 -7.859 -10.866 1.00 98.00 182 LYS A CA 1
ATOM 1439 C C . LYS A 1 182 ? -8.651 -7.862 -9.413 1.00 98.00 182 LYS A C 1
ATOM 1441 O O . LYS A 1 182 ? -9.242 -6.874 -8.987 1.00 98.00 182 LYS A O 1
ATOM 1446 N N . SER A 1 183 ? -8.402 -8.938 -8.660 1.00 98.00 183 SER A N 1
ATOM 1447 C CA . SER A 1 183 ? -8.903 -9.052 -7.283 1.00 98.00 183 SER A CA 1
ATOM 1448 C C . SER A 1 183 ? -8.300 -8.000 -6.359 1.00 98.00 183 SER A C 1
ATOM 1450 O O . SER A 1 183 ? -8.985 -7.510 -5.467 1.00 98.00 183 SER A O 1
ATOM 1452 N N . VAL A 1 184 ? -7.040 -7.614 -6.587 1.00 98.44 184 VAL A N 1
ATOM 1453 C CA . VAL A 1 184 ? -6.407 -6.524 -5.835 1.00 98.44 184 VAL A CA 1
ATOM 1454 C C . VAL A 1 184 ? -7.149 -5.208 -6.070 1.00 98.44 184 VAL A C 1
ATOM 1456 O O . VAL A 1 184 ? -7.553 -4.568 -5.107 1.00 98.44 184 VAL A O 1
ATOM 1459 N N . TYR A 1 185 ? -7.407 -4.829 -7.325 1.00 98.06 185 TYR A N 1
ATOM 1460 C CA . TYR A 1 185 ? -8.140 -3.593 -7.631 1.00 98.06 185 TYR A CA 1
ATOM 1461 C C . TYR A 1 185 ? -9.600 -3.618 -7.161 1.00 98.06 185 TYR A C 1
ATOM 1463 O O . TYR A 1 185 ? -10.119 -2.581 -6.747 1.00 98.06 185 TYR A O 1
ATOM 1471 N N . ASP A 1 186 ? -10.261 -4.778 -7.196 1.00 97.88 186 ASP A N 1
ATOM 1472 C CA . ASP A 1 186 ? -11.613 -4.926 -6.650 1.00 97.88 186 ASP A CA 1
ATOM 1473 C C . ASP A 1 186 ? -11.624 -4.664 -5.127 1.00 97.88 186 ASP A C 1
ATOM 1475 O O . ASP A 1 186 ? -12.499 -3.955 -4.631 1.00 97.88 186 ASP A O 1
ATOM 1479 N N . ASN A 1 187 ? -10.625 -5.164 -4.389 1.00 98.31 187 ASN A N 1
ATOM 1480 C CA . ASN A 1 187 ? -10.495 -4.911 -2.952 1.00 98.31 187 ASN A CA 1
ATOM 1481 C C . ASN A 1 187 ? -10.088 -3.462 -2.632 1.00 98.31 187 ASN A C 1
ATOM 1483 O O . ASN A 1 187 ? -10.627 -2.886 -1.690 1.00 98.31 187 ASN A O 1
ATOM 1487 N N . ILE A 1 188 ? -9.211 -2.847 -3.438 1.00 98.56 188 ILE A N 1
ATOM 1488 C CA . ILE A 1 188 ? -8.885 -1.412 -3.329 1.00 98.56 188 ILE A CA 1
ATOM 1489 C C . ILE A 1 188 ? -10.166 -0.585 -3.449 1.00 98.56 188 ILE A C 1
ATOM 1491 O O . ILE A 1 188 ? -10.414 0.293 -2.629 1.00 98.56 188 ILE A O 1
ATOM 1495 N N . ARG A 1 189 ? -11.002 -0.875 -4.456 1.00 98.00 189 ARG A N 1
ATOM 1496 C CA . ARG A 1 189 ? -12.286 -0.187 -4.634 1.00 98.00 189 ARG A CA 1
ATOM 1497 C C . ARG A 1 189 ? -13.176 -0.359 -3.409 1.00 98.00 189 ARG A C 1
ATOM 1499 O O . ARG A 1 189 ? -13.729 0.628 -2.946 1.00 98.00 189 ARG A O 1
ATOM 1506 N N . LYS A 1 190 ? -13.283 -1.582 -2.887 1.00 98.50 190 LYS A N 1
ATOM 1507 C CA . LYS A 1 190 ? -14.087 -1.868 -1.698 1.00 98.50 190 LYS A CA 1
ATOM 1508 C C . LYS A 1 190 ? -13.646 -1.024 -0.497 1.00 98.50 190 LYS A C 1
ATOM 1510 O O . LYS A 1 190 ? -14.490 -0.390 0.121 1.00 98.50 190 LYS A O 1
ATOM 1515 N N . ASP A 1 191 ? -12.346 -0.965 -0.208 1.00 98.38 191 ASP A N 1
ATOM 1516 C CA . ASP A 1 191 ? -11.829 -0.142 0.893 1.00 98.38 191 ASP A CA 1
ATOM 1517 C C . ASP A 1 191 ? -12.150 1.348 0.691 1.00 98.38 191 ASP A C 1
ATOM 1519 O O . ASP A 1 191 ? -12.526 2.026 1.641 1.00 98.38 191 ASP A O 1
ATOM 1523 N N . LEU A 1 192 ? -12.056 1.856 -0.543 1.00 98.31 192 LEU A N 1
ATOM 1524 C CA . LEU A 1 192 ? -12.370 3.254 -0.860 1.00 98.31 192 LEU A CA 1
ATOM 1525 C C . LEU A 1 192 ? -13.873 3.577 -0.816 1.00 98.31 192 LEU A C 1
ATOM 1527 O O . LEU A 1 192 ? -14.230 4.715 -0.534 1.00 98.31 192 LEU A O 1
ATOM 1531 N N . GLU A 1 193 ? -14.746 2.617 -1.119 1.00 98.12 193 GLU A N 1
ATOM 1532 C CA . GLU A 1 193 ? -16.207 2.780 -1.052 1.00 98.12 193 GLU A CA 1
ATOM 1533 C C . GLU A 1 193 ? -16.748 2.651 0.382 1.00 98.12 193 GLU A C 1
ATOM 1535 O O . GLU A 1 193 ? -17.798 3.212 0.694 1.00 98.12 193 GLU A O 1
ATOM 1540 N N . GLU A 1 194 ? -16.049 1.912 1.248 1.00 96.19 194 GLU A N 1
ATOM 1541 C CA . GLU A 1 194 ? -16.390 1.753 2.669 1.00 96.19 194 GLU A CA 1
ATOM 1542 C C . GLU A 1 194 ? -15.835 2.870 3.574 1.00 96.19 194 GLU A C 1
ATOM 1544 O O . GLU A 1 194 ? -16.256 2.961 4.734 1.00 96.19 194 GLU A O 1
ATOM 1549 N N . ALA A 1 195 ? -14.887 3.670 3.071 1.00 87.69 195 ALA A N 1
ATOM 1550 C CA . ALA A 1 195 ? -14.227 4.765 3.788 1.00 87.69 195 ALA A CA 1
ATOM 1551 C C . ALA A 1 195 ? -15.146 5.973 4.026 1.00 87.69 195 ALA A C 1
ATOM 1553 O O . ALA A 1 195 ? -15.116 6.490 5.169 1.00 87.69 195 ALA A O 1
#

Sequence (195 aa):
MKLTNLKYLFISSALLLSSCNKYLDQQPDMRAEINTVDKVKRLITSAYPFGNYLAMAETYSDNVEDKGVGGLYQPVPSLYRWQDINNSDTDSPNSYWNNCYEAIAAANHALAAIEANNFGKEIAAFKGEALVARAYAHFMLVNFFAKVYDYKKPENNTSPGIPYVIEPETVVIKQYDRGTVKSVYDNIRKDLEEA

Secondary structure (DSSP, 8-state):
--SHHHHHHHHHHHTTS---GGGTSS-S-------SHHHHHHHHTTSS--S--HHHHHHTSSS-----SS---TTHHHHHTT----S--TT-HHHHHHHHHHHHHHHHHHHHHHHHS---GGGHHHHHHHHHHHHHHHHHHHHHHSPPP-SS-GGGTTSB------S---SSS------BHHHHHHHHHHHHHH-

Foldseek 3Di:
DPDPVVVVVVVVVVVVPPDPCVVVPPPPPPPDQCAALVSLVVLLVLLAQPADQCLLVCLVDPNDDDPPDDDDDPPNVCSNVVHDDPDLDGNHPNVSLVSLVSSLLSLQSSLVSPVVYCHDPVCQVSVLSSLLSLLVSLVVQQVRPHDDQDPVCNVPQQGFGQFSDNHHDPDPDDDGGRGTSSVSVVSSVVSNVSD

pLDDT: mean 87.62, std 13.95, range [47.62, 98.62]

Radius of gyration: 26.77 Å; chains: 1; bounding box: 51×29×101 Å